Protein AF-A0A4U6DC43-F1 (afdb_monomer_lite)

Radius of gyration: 58.88 Å; chains: 1; bounding box: 100×77×138 Å

Structure (mmCIF, N/CA/C/O backbone):
data_AF-A0A4U6DC43-F1
#
_entry.id   AF-A0A4U6DC43-F1
#
loop_
_atom_site.group_PDB
_atom_site.id
_atom_site.type_symbol
_atom_site.label_atom_id
_atom_site.label_alt_id
_atom_site.label_comp_id
_atom_site.label_asym_id
_atom_site.label_entity_id
_atom_site.label_seq_id
_atom_site.pdbx_PDB_ins_code
_atom_site.Cartn_x
_atom_site.Cartn_y
_atom_site.Cartn_z
_atom_site.occupancy
_atom_site.B_iso_or_equiv
_atom_site.auth_seq_id
_atom_site.auth_comp_id
_atom_site.auth_asym_id
_atom_site.auth_atom_id
_atom_site.pdbx_PDB_model_num
ATOM 1 N N . MET A 1 1 ? -38.685 67.228 88.425 1.00 54.94 1 MET A N 1
ATOM 2 C CA . MET A 1 1 ? -37.616 66.818 89.361 1.00 54.94 1 MET A CA 1
ATOM 3 C C . MET A 1 1 ? -37.998 65.607 90.210 1.00 54.94 1 MET A C 1
ATOM 5 O O . MET A 1 1 ? -37.187 64.704 90.251 1.00 54.94 1 MET A O 1
ATOM 9 N N . LYS A 1 2 ? -39.231 65.485 90.737 1.00 54.53 2 LYS A N 1
ATOM 10 C CA . LYS A 1 2 ? -39.677 64.303 91.520 1.00 54.53 2 LYS A CA 1
ATOM 11 C C . LYS A 1 2 ? -39.409 62.920 90.892 1.00 54.53 2 LYS A C 1
ATOM 13 O O . LYS A 1 2 ? -39.041 61.990 91.586 1.00 54.53 2 LYS A O 1
ATOM 18 N N . LYS A 1 3 ? -39.533 62.798 89.566 1.00 56.53 3 LYS A N 1
ATOM 19 C CA . LYS A 1 3 ? -39.333 61.523 88.855 1.00 56.53 3 LYS A CA 1
ATOM 20 C C . LYS A 1 3 ? -37.868 61.058 88.792 1.00 56.53 3 LYS A C 1
ATOM 22 O O . LYS A 1 3 ? -37.626 59.888 88.543 1.00 56.53 3 LYS A O 1
ATOM 27 N N . ILE A 1 4 ? -36.901 61.966 88.957 1.00 64.12 4 ILE A N 1
ATOM 28 C CA . ILE A 1 4 ? -35.469 61.617 88.937 1.00 64.12 4 ILE A CA 1
ATOM 29 C C . ILE A 1 4 ? -35.024 61.156 90.330 1.00 64.12 4 ILE A C 1
ATOM 31 O O . ILE A 1 4 ? -34.259 60.206 90.419 1.00 64.12 4 ILE A O 1
ATOM 35 N N . GLU A 1 5 ? -35.552 61.759 91.399 1.00 62.81 5 GLU A N 1
ATOM 36 C CA . GLU A 1 5 ? -35.283 61.332 92.782 1.00 62.81 5 GLU A CA 1
ATOM 37 C C . GLU A 1 5 ? -35.823 59.925 93.064 1.00 62.81 5 GLU A C 1
ATOM 39 O O . GLU A 1 5 ? -35.070 59.091 93.550 1.00 62.81 5 GLU A O 1
ATOM 44 N N . GLU A 1 6 ? -37.052 59.602 92.641 1.00 64.12 6 GLU A N 1
ATOM 45 C CA . GLU A 1 6 ? -37.604 58.240 92.794 1.00 64.12 6 GLU A CA 1
ATOM 46 C C . GLU A 1 6 ? -36.791 57.176 92.038 1.00 64.12 6 GLU A C 1
ATOM 48 O O . GLU A 1 6 ? -36.661 56.040 92.491 1.00 64.12 6 GLU A O 1
ATOM 53 N N . GLN A 1 7 ? -36.227 57.525 90.875 1.00 64.50 7 GLN A N 1
ATOM 54 C CA . GLN A 1 7 ? -35.370 56.593 90.140 1.00 64.50 7 GLN A CA 1
ATOM 55 C C . GLN A 1 7 ? -33.980 56.456 90.758 1.00 64.50 7 GLN A C 1
ATOM 57 O O . GLN A 1 7 ? -33.388 55.384 90.658 1.00 64.50 7 GLN A O 1
ATOM 62 N N . LEU A 1 8 ? -33.468 57.502 91.406 1.00 72.31 8 LEU A N 1
ATOM 63 C CA . LEU A 1 8 ? -32.195 57.447 92.116 1.00 72.31 8 LEU A CA 1
ATOM 64 C C . LEU A 1 8 ? -32.315 56.610 93.399 1.00 72.31 8 LEU A C 1
ATOM 66 O O . LEU A 1 8 ? -31.468 55.755 93.644 1.00 72.31 8 LEU A O 1
ATOM 70 N N . GLU A 1 9 ? -33.411 56.773 94.141 1.00 70.81 9 GLU A N 1
ATOM 71 C CA . GLU A 1 9 ? -33.717 55.997 95.349 1.00 70.81 9 GLU A CA 1
ATOM 72 C C . GLU A 1 9 ? -33.919 54.506 95.023 1.00 70.81 9 GLU A C 1
ATOM 74 O O . GLU A 1 9 ? -33.349 53.633 95.679 1.00 70.81 9 GLU A O 1
ATOM 79 N N . GLY A 1 10 ? -34.608 54.198 93.916 1.00 70.50 10 GLY A N 1
ATOM 80 C CA . GLY A 1 10 ? -34.732 52.822 93.423 1.00 70.50 10 GLY A CA 1
ATOM 81 C C . GLY A 1 10 ? -33.399 52.193 92.993 1.00 70.50 10 GLY A C 1
ATOM 82 O O . GLY A 1 10 ? -33.200 50.988 93.158 1.00 70.50 10 GLY A O 1
ATOM 83 N N . ILE A 1 11 ? -32.456 52.984 92.468 1.00 72.38 11 ILE A N 1
ATOM 84 C CA . ILE A 1 11 ? -31.112 52.494 92.121 1.00 72.38 11 ILE A CA 1
ATOM 85 C C . ILE A 1 11 ? -30.286 52.230 93.386 1.00 72.38 11 ILE A C 1
ATOM 87 O O . ILE A 1 11 ? -29.614 51.200 93.448 1.00 72.38 11 ILE A O 1
ATOM 91 N N . GLU A 1 12 ? -30.352 53.096 94.398 1.00 73.69 12 GLU A N 1
ATOM 92 C CA . GLU A 1 12 ? -29.649 52.900 95.676 1.00 73.69 12 GLU A CA 1
ATOM 93 C C . GLU A 1 12 ? -30.145 51.665 96.438 1.00 73.69 12 GLU A C 1
ATOM 95 O O . GLU A 1 12 ? -29.338 50.916 97.005 1.00 73.69 12 GLU A O 1
ATOM 100 N N . GLU A 1 13 ? -31.449 51.388 96.398 1.00 76.81 13 GLU A N 1
ATOM 101 C CA . GLU A 1 13 ? -32.020 50.186 97.007 1.00 76.81 13 GLU A CA 1
ATOM 102 C C . GLU A 1 13 ? -31.513 48.912 96.311 1.00 76.81 13 GLU A C 1
ATOM 104 O O . GLU A 1 13 ? -31.053 47.971 96.968 1.00 76.81 13 GLU A O 1
ATOM 109 N N . ILE A 1 14 ? -31.495 48.896 94.973 1.00 72.38 14 ILE A N 1
ATOM 110 C CA . ILE A 1 14 ? -30.975 47.764 94.189 1.00 72.38 14 ILE A CA 1
ATOM 111 C C . ILE A 1 14 ? -29.480 47.551 94.455 1.00 72.38 14 ILE A C 1
ATOM 113 O O . ILE A 1 14 ? -29.040 46.408 94.619 1.00 72.38 14 ILE A O 1
ATOM 117 N N . LEU A 1 15 ? -28.697 48.629 94.539 1.00 74.94 15 LEU A N 1
ATOM 118 C CA . LEU A 1 15 ? -27.266 48.569 94.844 1.00 74.94 15 LEU A CA 1
ATOM 119 C C . LEU A 1 15 ? -27.016 48.002 96.244 1.00 74.94 15 LEU A C 1
ATOM 121 O O . LEU A 1 15 ? -26.158 47.135 96.415 1.00 74.94 15 LEU A O 1
ATOM 125 N N . SER A 1 16 ? -27.818 48.407 97.226 1.00 78.69 16 SER A N 1
ATOM 126 C CA . SER A 1 16 ? -27.736 47.904 98.601 1.00 78.69 16 SER A CA 1
ATOM 127 C C . SER A 1 16 ? -28.067 46.411 98.686 1.00 78.69 16 SER A C 1
ATOM 129 O O . SER A 1 16 ? -27.382 45.648 99.375 1.00 78.69 16 SER A O 1
ATOM 131 N N . VAL A 1 17 ? -29.077 45.955 97.938 1.00 77.25 17 VAL A N 1
ATOM 132 C CA . VAL A 1 17 ? -29.431 44.530 97.845 1.00 77.25 17 VAL A CA 1
ATOM 133 C C . VAL A 1 17 ? -28.323 43.729 97.162 1.00 77.25 17 VAL A C 1
ATOM 135 O O . VAL A 1 17 ? -28.000 42.628 97.616 1.00 77.25 17 VAL A O 1
ATOM 138 N N . LEU A 1 18 ? -27.718 44.271 96.104 1.00 72.06 18 LEU A N 1
ATOM 139 C CA . LEU A 1 18 ? -26.597 43.638 95.411 1.00 72.06 18 LEU A CA 1
ATOM 140 C C . LEU A 1 18 ? -25.393 43.475 96.334 1.00 72.06 18 LEU A C 1
ATOM 142 O O . LEU A 1 18 ? -24.914 42.354 96.458 1.00 72.06 18 LEU A O 1
ATOM 146 N N . ILE A 1 19 ? -24.985 44.532 97.044 1.00 78.38 19 ILE A N 1
ATOM 147 C CA . ILE A 1 19 ? -23.862 44.504 97.998 1.00 78.38 19 ILE A CA 1
ATOM 148 C C . ILE A 1 19 ? -24.103 43.466 99.101 1.00 78.38 19 ILE A C 1
ATOM 150 O O . ILE A 1 19 ? -23.211 42.691 99.453 1.00 78.38 19 ILE A O 1
ATOM 154 N N . LYS A 1 20 ? -25.331 43.394 99.626 1.00 79.56 20 LYS A N 1
ATOM 155 C CA . LYS A 1 20 ? -25.688 42.410 100.654 1.00 79.56 20 LYS A CA 1
ATOM 156 C C . LYS A 1 20 ? -25.611 40.975 100.126 1.00 79.56 20 LYS A C 1
ATOM 158 O O . LYS A 1 20 ? -25.171 40.080 100.846 1.00 79.56 20 LYS A O 1
ATOM 163 N N . LYS A 1 21 ? -26.019 40.745 98.874 1.00 72.75 21 LYS A N 1
ATOM 164 C CA . LYS A 1 21 ? -25.920 39.427 98.231 1.00 72.75 21 LYS A CA 1
ATOM 165 C C . LYS A 1 21 ? -24.478 39.047 97.909 1.00 72.75 21 LYS A C 1
ATOM 167 O O . LYS A 1 21 ? -24.122 37.897 98.142 1.00 72.75 21 LYS A O 1
ATOM 172 N N . THR A 1 22 ? -23.646 39.971 97.430 1.00 71.19 22 THR A N 1
ATOM 173 C CA . THR A 1 22 ? -22.222 39.687 97.191 1.00 71.19 22 THR A CA 1
ATOM 174 C C . THR A 1 22 ? -21.486 39.391 98.489 1.00 71.19 22 THR A C 1
ATOM 176 O O . THR A 1 22 ? -20.778 38.394 98.537 1.00 71.19 22 THR A O 1
ATOM 179 N N . SER A 1 23 ? -21.739 40.136 99.568 1.00 73.19 23 SER A N 1
ATOM 180 C CA . SER A 1 23 ? -21.150 39.838 100.884 1.00 73.19 23 SER A CA 1
ATOM 181 C C . SER A 1 23 ? -21.588 38.469 101.433 1.00 73.19 23 SER A C 1
ATOM 183 O O . SER A 1 23 ? -20.778 37.735 101.998 1.00 73.19 23 SER A O 1
ATOM 185 N N . ALA A 1 24 ? -22.845 38.066 101.212 1.00 74.56 24 ALA A N 1
ATOM 186 C CA . ALA A 1 24 ? -23.317 36.732 101.588 1.00 74.56 24 ALA A CA 1
ATOM 187 C C . ALA A 1 24 ? -22.638 35.612 100.778 1.00 74.56 24 ALA A C 1
ATOM 189 O O . ALA A 1 24 ? -22.326 34.558 101.329 1.00 74.56 24 ALA A O 1
ATOM 190 N N . ILE A 1 25 ? -22.392 35.839 99.484 1.00 67.94 25 ILE A N 1
ATOM 191 C CA . ILE A 1 25 ? -21.667 34.895 98.621 1.00 67.94 25 ILE A CA 1
ATOM 192 C C . ILE A 1 25 ? -20.198 34.804 99.047 1.00 67.94 25 ILE A C 1
ATOM 194 O O . ILE A 1 25 ? -19.658 33.705 99.142 1.00 67.94 25 ILE A O 1
ATOM 198 N N . GLU A 1 26 ? -19.572 35.929 99.379 1.00 68.44 26 GLU A N 1
ATOM 199 C CA . GLU A 1 26 ? -18.188 35.980 99.852 1.00 68.44 26 GLU A CA 1
ATOM 200 C C . GLU A 1 26 ? -18.020 35.231 101.185 1.00 68.44 26 GLU A C 1
ATOM 202 O O . GLU A 1 26 ? -17.105 34.421 101.327 1.00 68.44 26 GLU A O 1
ATOM 207 N N . GLY A 1 27 ? -18.982 35.360 102.108 1.00 70.94 27 GLY A N 1
ATOM 208 C CA . GLY A 1 27 ? -19.018 34.571 103.344 1.00 70.94 27 GLY A CA 1
ATOM 209 C C . GLY A 1 27 ? -19.194 33.060 103.127 1.00 70.94 27 GLY A C 1
ATOM 210 O O . GLY A 1 27 ? -18.662 32.263 103.900 1.00 70.94 27 GLY A O 1
ATOM 211 N N . LEU A 1 28 ? -19.900 32.635 102.071 1.00 66.75 28 LEU A N 1
ATOM 212 C CA . LEU A 1 28 ? -20.018 31.214 101.710 1.00 66.75 28 LEU A CA 1
ATOM 213 C C . LEU A 1 28 ? -18.719 30.663 101.112 1.00 66.75 28 LEU A C 1
ATOM 215 O O . LEU A 1 28 ? -18.336 29.538 101.431 1.00 66.75 28 LEU A O 1
ATOM 219 N N . ILE A 1 29 ? -18.023 31.456 100.297 1.00 63.22 29 ILE A N 1
ATOM 220 C CA . ILE A 1 29 ? -16.729 31.079 99.713 1.00 63.22 29 ILE A CA 1
ATOM 221 C C . ILE A 1 29 ? -15.668 30.966 100.816 1.00 63.22 29 ILE A C 1
ATOM 223 O O . ILE A 1 29 ? -14.951 29.972 100.882 1.00 63.22 29 ILE A O 1
ATOM 227 N N . GLN A 1 30 ? -15.639 31.909 101.759 1.00 65.44 30 GLN A N 1
ATOM 228 C CA . GLN A 1 30 ? -14.696 31.880 102.880 1.00 65.44 30 GLN A CA 1
ATOM 229 C C . GLN A 1 30 ? -14.950 30.702 103.841 1.00 65.44 30 GLN A C 1
ATOM 231 O O . GLN A 1 30 ? -14.017 30.161 104.431 1.00 65.44 30 GLN A O 1
ATOM 236 N N . ARG A 1 31 ? -16.208 30.251 103.954 1.00 59.97 31 ARG A N 1
ATOM 237 C CA . ARG A 1 31 ? -16.588 29.040 104.700 1.00 59.97 31 ARG A CA 1
ATOM 238 C C . ARG A 1 31 ? -16.206 27.746 103.970 1.00 59.97 31 ARG A C 1
ATOM 240 O O . ARG A 1 31 ? -15.963 26.742 104.633 1.00 59.97 31 ARG A O 1
ATOM 247 N N . SER A 1 32 ? -16.137 27.772 102.638 1.00 55.47 32 SER A N 1
ATOM 248 C CA . SER A 1 32 ? -15.668 26.651 101.812 1.00 55.47 32 SER A CA 1
ATOM 249 C C . SER A 1 32 ? -14.160 26.421 101.947 1.00 55.47 32 SER A C 1
ATOM 251 O O . SER A 1 32 ? -13.730 25.274 101.946 1.00 55.47 32 SER A O 1
ATOM 253 N N . ASP A 1 33 ? -13.367 27.484 102.105 1.00 54.47 33 ASP A N 1
ATOM 254 C CA . ASP A 1 33 ? -11.899 27.402 102.226 1.00 54.47 33 ASP A CA 1
ATOM 255 C C . ASP A 1 33 ? -11.415 26.920 103.612 1.00 54.47 33 ASP A C 1
ATOM 257 O O . ASP A 1 33 ? -10.257 26.546 103.781 1.00 54.47 33 ASP A O 1
ATOM 261 N N . GLN A 1 34 ? -12.298 26.900 104.620 1.00 54.81 34 GLN A N 1
ATOM 262 C CA . GLN A 1 34 ? -11.997 26.427 105.982 1.00 54.81 34 GLN A CA 1
ATOM 263 C C . GLN A 1 34 ? -12.458 24.987 106.269 1.00 54.81 34 GLN A C 1
ATOM 265 O O . GLN A 1 34 ? -12.331 24.520 107.403 1.00 54.81 34 GLN A O 1
ATOM 270 N N . MET A 1 35 ? -12.997 24.266 105.281 1.00 47.53 35 MET A N 1
ATOM 271 C CA . MET A 1 35 ? -13.470 22.896 105.478 1.00 47.53 35 MET A CA 1
ATOM 272 C C . MET A 1 35 ? -12.326 21.895 105.206 1.00 47.53 35 MET A C 1
ATOM 274 O O . MET A 1 35 ? -11.797 21.871 104.097 1.00 47.53 35 MET A O 1
ATOM 278 N N . PRO A 1 36 ? -11.897 21.084 106.193 1.00 50.22 36 PRO A N 1
ATOM 279 C CA . PRO A 1 36 ? -10.743 20.205 106.034 1.00 50.22 36 PRO A CA 1
ATOM 280 C C . PRO A 1 36 ? -11.011 19.066 105.036 1.00 50.22 36 PRO A C 1
ATOM 282 O O . PRO A 1 36 ? -12.097 18.480 104.986 1.00 50.22 36 PRO A O 1
ATOM 285 N N . ASP A 1 37 ? -9.958 18.729 104.289 1.00 55.44 37 ASP A N 1
ATOM 286 C CA . ASP A 1 37 ? -9.856 17.754 103.187 1.00 55.44 37 ASP A CA 1
ATOM 287 C C . ASP A 1 37 ? -10.225 16.295 103.562 1.00 55.44 37 ASP A C 1
ATOM 289 O O . ASP A 1 37 ? -10.215 15.384 102.736 1.00 55.44 37 ASP A O 1
ATOM 293 N N . THR A 1 38 ? -10.597 16.044 104.820 1.00 51.19 38 THR A N 1
ATOM 294 C CA . THR A 1 38 ? -11.096 14.748 105.303 1.00 51.19 38 THR A CA 1
ATOM 295 C C . THR A 1 38 ? -12.499 14.425 104.787 1.00 51.19 38 THR A C 1
ATOM 297 O O . THR A 1 38 ? -12.814 13.259 104.569 1.00 51.19 38 THR A O 1
ATOM 300 N N . THR A 1 39 ? -13.321 15.439 104.496 1.00 54.50 39 THR A N 1
ATOM 301 C CA . THR A 1 39 ? -14.699 15.233 104.006 1.00 54.50 39 THR A CA 1
ATOM 302 C C . THR A 1 39 ? -14.734 14.684 102.572 1.00 54.50 39 THR A C 1
ATOM 304 O O . THR A 1 39 ? -15.640 13.935 102.213 1.00 54.50 39 THR A O 1
ATOM 307 N N . ASN A 1 40 ? -13.723 15.002 101.755 1.00 55.31 40 ASN A N 1
ATOM 308 C CA . ASN A 1 40 ? -13.655 14.572 100.357 1.00 55.31 40 ASN A CA 1
ATOM 309 C C . ASN A 1 40 ? -13.351 13.077 100.225 1.00 55.31 40 ASN A C 1
ATOM 311 O O . ASN A 1 40 ? -13.965 12.398 99.406 1.00 55.31 40 ASN A O 1
ATOM 315 N N . ASN A 1 41 ? -12.443 12.538 101.042 1.00 55.19 41 ASN A N 1
ATOM 316 C CA . ASN A 1 41 ? -12.116 11.110 101.003 1.00 55.19 41 ASN A CA 1
ATOM 317 C C . ASN A 1 41 ? -13.244 10.235 101.562 1.00 55.19 41 ASN A C 1
ATOM 319 O O . ASN A 1 41 ? -13.496 9.155 101.018 1.00 55.19 41 ASN A O 1
ATOM 323 N N . ASP A 1 42 ? -13.964 10.718 102.574 1.00 57.81 42 ASP A N 1
ATOM 324 C CA . ASP A 1 42 ? -15.139 10.031 103.113 1.00 57.81 42 ASP A CA 1
ATOM 325 C C . ASP A 1 42 ? -16.312 10.076 102.119 1.00 57.81 42 ASP A C 1
ATOM 327 O O . ASP A 1 42 ? -16.924 9.045 101.845 1.00 57.81 42 ASP A O 1
ATOM 331 N N . MET A 1 43 ? -16.543 11.205 101.436 1.00 56.19 43 MET A N 1
ATOM 332 C CA . MET A 1 43 ? -17.507 11.263 100.327 1.00 56.19 43 MET A CA 1
ATOM 333 C C . MET A 1 43 ? -17.095 10.393 99.137 1.00 56.19 43 MET A C 1
ATOM 335 O O . MET A 1 43 ? -17.948 9.745 98.540 1.00 56.19 43 MET A O 1
ATOM 339 N N . ILE A 1 44 ? -15.813 10.333 98.768 1.00 58.41 44 ILE A N 1
ATOM 340 C CA . ILE A 1 44 ? -15.350 9.488 97.655 1.00 58.41 44 ILE A CA 1
ATOM 341 C C . ILE A 1 44 ? -15.492 8.005 98.005 1.00 58.41 44 ILE A C 1
ATOM 343 O O . ILE A 1 44 ? -15.890 7.211 97.149 1.00 58.41 44 ILE A O 1
ATOM 347 N N . THR A 1 45 ? -15.211 7.609 99.247 1.00 62.19 45 THR A N 1
ATOM 348 C CA . THR A 1 45 ? -15.421 6.226 99.697 1.00 62.19 45 THR A CA 1
ATOM 349 C C . THR A 1 45 ? -16.906 5.884 99.817 1.00 62.19 45 THR A C 1
ATOM 351 O O . THR A 1 45 ? -17.302 4.789 99.407 1.00 62.19 45 THR A O 1
ATOM 354 N N . GLU A 1 46 ? -17.752 6.824 100.234 1.00 62.03 46 GLU A N 1
ATOM 355 C CA . GLU A 1 46 ? -19.208 6.667 100.264 1.00 62.03 46 GLU A CA 1
ATOM 356 C C . GLU A 1 46 ? -19.817 6.598 98.852 1.00 62.03 46 GLU A C 1
ATOM 358 O O . GLU A 1 46 ? -20.588 5.679 98.566 1.00 62.03 46 GLU A O 1
ATOM 363 N N . ILE A 1 47 ? -19.401 7.466 97.924 1.00 62.44 47 ILE A N 1
ATOM 364 C CA . ILE A 1 47 ? -19.781 7.427 96.501 1.00 62.44 47 ILE A CA 1
ATOM 365 C C . ILE A 1 47 ? -19.331 6.110 95.875 1.00 62.44 47 ILE A C 1
ATOM 367 O O . ILE A 1 47 ? -20.115 5.460 95.189 1.00 62.44 47 ILE A O 1
ATOM 371 N N . LYS A 1 48 ? -18.103 5.654 96.145 1.00 61.97 48 LYS A N 1
ATOM 372 C CA . LYS A 1 48 ? -17.609 4.359 95.660 1.00 61.97 48 LYS A CA 1
ATOM 373 C C . LYS A 1 48 ? -18.453 3.206 96.205 1.00 61.97 48 LYS A C 1
ATOM 375 O O . LYS A 1 48 ? -18.777 2.288 95.453 1.00 61.97 48 LYS A O 1
ATOM 380 N N . SER A 1 49 ? -18.870 3.274 97.471 1.00 63.97 49 SER A N 1
ATOM 381 C CA . SER A 1 49 ? -19.759 2.283 98.086 1.00 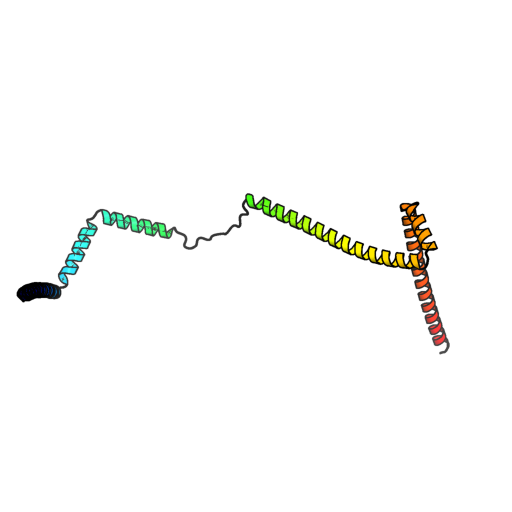63.97 49 SER A CA 1
ATOM 382 C C . SER A 1 49 ? -21.176 2.303 97.494 1.00 63.97 49 SER A C 1
ATOM 384 O O . SER A 1 49 ? -21.770 1.242 97.304 1.00 63.97 49 SER A O 1
ATOM 386 N N . HIS A 1 50 ? -21.702 3.478 97.130 1.00 60.38 50 HIS A N 1
ATOM 387 C CA . HIS A 1 50 ? -22.999 3.618 96.468 1.00 60.38 50 HIS A CA 1
ATOM 388 C C . HIS A 1 50 ? -22.950 3.172 95.002 1.00 60.38 50 HIS A C 1
ATOM 390 O O . HIS A 1 50 ? -23.847 2.458 94.563 1.00 60.38 50 HIS A O 1
ATOM 396 N N . VAL A 1 51 ? -21.874 3.479 94.273 1.00 57.81 51 VAL A N 1
ATOM 397 C CA . VAL A 1 51 ? -21.639 3.016 92.894 1.00 57.81 51 VAL A CA 1
ATOM 398 C C . VAL A 1 51 ? -21.477 1.495 92.834 1.00 57.81 51 VAL A C 1
ATOM 400 O O . VAL A 1 51 ? -22.034 0.868 91.940 1.00 57.81 51 VAL A O 1
ATOM 403 N N . LEU A 1 52 ? -20.806 0.873 93.808 1.00 57.91 52 LEU A N 1
ATOM 404 C CA . LEU A 1 52 ? -20.697 -0.592 93.909 1.00 57.91 52 LEU A CA 1
ATOM 405 C C . LEU A 1 52 ? -22.022 -1.286 94.278 1.00 57.91 52 LEU A C 1
ATOM 407 O O . LEU A 1 52 ? -22.199 -2.460 93.961 1.00 57.91 52 LEU A O 1
ATOM 411 N N . LYS A 1 53 ? -22.958 -0.578 94.925 1.00 59.66 53 LYS A N 1
ATOM 412 C CA . LYS A 1 53 ? -24.307 -1.078 95.257 1.00 59.66 53 LYS A CA 1
ATOM 413 C C . LYS A 1 53 ? -25.324 -0.895 94.126 1.00 59.66 53 LYS A C 1
ATOM 415 O O . LYS A 1 53 ? -26.406 -1.475 94.192 1.00 59.66 53 LYS A O 1
ATOM 420 N N . LEU A 1 54 ? -25.002 -0.120 93.090 1.00 57.12 54 LEU A N 1
ATOM 421 C CA . LEU A 1 54 ? -25.847 0.020 91.908 1.00 57.12 54 LEU A CA 1
ATOM 422 C C . LEU A 1 54 ? -25.693 -1.233 91.021 1.00 57.12 54 LEU A C 1
ATOM 424 O O . LEU A 1 54 ? -24.597 -1.483 90.513 1.00 57.12 54 LEU A O 1
ATOM 428 N N . PRO A 1 55 ? -26.767 -2.006 90.756 1.00 58.56 55 PRO A N 1
ATOM 429 C CA . PRO A 1 55 ? -26.700 -3.198 89.898 1.00 58.56 55 PRO A CA 1
ATOM 430 C C . PRO A 1 55 ? -26.200 -2.876 88.478 1.00 58.56 55 PRO A C 1
ATOM 432 O O . PRO A 1 55 ? -25.665 -3.738 87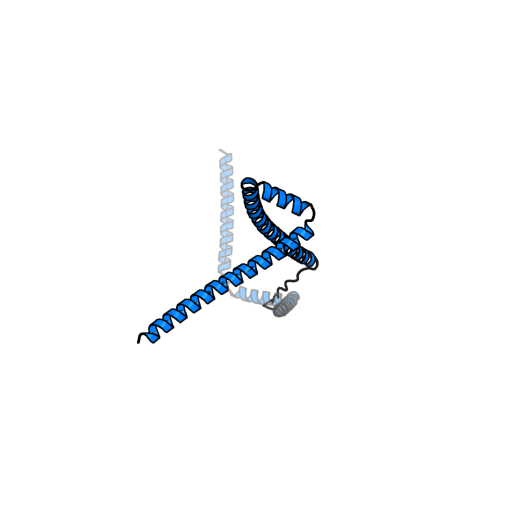.784 1.00 58.56 55 PRO A O 1
ATOM 435 N N . THR A 1 56 ? -26.297 -1.609 88.071 1.00 56.41 56 THR A N 1
ATOM 436 C CA . THR A 1 56 ? -25.824 -1.057 86.800 1.00 56.41 56 THR A CA 1
ATOM 437 C C . THR A 1 56 ? -24.296 -1.000 86.676 1.00 56.41 56 THR A C 1
ATOM 439 O O . THR A 1 56 ? -23.787 -1.063 85.561 1.00 56.41 56 THR A O 1
ATOM 442 N N . ALA A 1 57 ? -23.537 -0.916 87.777 1.00 59.47 57 ALA A N 1
ATOM 443 C CA . ALA A 1 57 ? -22.074 -0.799 87.725 1.00 59.47 57 ALA A CA 1
ATOM 444 C C . ALA A 1 57 ? -21.395 -2.108 87.290 1.00 59.47 57 ALA A C 1
ATOM 446 O O . ALA A 1 57 ? -20.483 -2.093 86.464 1.00 59.47 57 ALA A O 1
ATOM 447 N N . ASN A 1 58 ? -21.896 -3.249 87.769 1.00 62.12 58 ASN A N 1
ATOM 448 C CA . ASN A 1 58 ? -21.421 -4.567 87.338 1.00 62.12 58 ASN A CA 1
ATOM 449 C C . ASN A 1 58 ? -21.800 -4.856 85.880 1.00 62.12 58 ASN A C 1
ATOM 451 O O . ASN A 1 58 ? -21.017 -5.452 85.143 1.00 62.12 58 ASN A O 1
ATOM 455 N N . VAL A 1 59 ? -22.970 -4.377 85.440 1.00 64.50 59 VAL A N 1
ATOM 456 C CA . VAL A 1 59 ? -23.393 -4.456 84.035 1.00 64.50 59 VAL A CA 1
ATOM 457 C C . VAL A 1 59 ? -22.494 -3.586 83.157 1.00 64.50 59 VAL A C 1
ATOM 459 O O . VAL A 1 59 ? -22.006 -4.064 82.139 1.00 64.50 59 VAL A O 1
ATOM 462 N N . LEU A 1 60 ? -22.189 -2.354 83.570 1.00 63.50 60 LEU A N 1
ATOM 463 C CA . LEU A 1 60 ? -21.281 -1.462 82.844 1.00 63.50 60 LEU A CA 1
ATOM 464 C C . LEU A 1 60 ? -19.867 -2.041 82.735 1.00 63.50 60 LEU A C 1
ATOM 466 O O . LEU A 1 60 ? -19.304 -2.059 81.642 1.00 63.50 60 LEU A O 1
ATOM 470 N N . LEU A 1 61 ? -19.318 -2.594 83.818 1.00 68.31 61 LEU A N 1
ATOM 471 C CA . LEU A 1 61 ? -18.025 -3.287 83.791 1.00 68.31 61 LEU A CA 1
ATOM 472 C C . LEU A 1 61 ? -18.049 -4.519 82.875 1.00 68.31 61 LEU A C 1
ATOM 474 O O . LEU A 1 61 ? -17.108 -4.735 82.110 1.00 68.31 61 LEU A O 1
ATOM 478 N N . GLY A 1 62 ? -19.143 -5.286 82.883 1.00 70.06 62 GLY A N 1
ATOM 479 C CA . GLY A 1 62 ? -19.370 -6.392 81.951 1.00 70.06 62 GLY A CA 1
ATOM 480 C C . GLY A 1 62 ? -19.426 -5.937 80.489 1.00 70.06 62 GLY A C 1
ATOM 481 O O . GLY A 1 62 ? -18.806 -6.546 79.621 1.00 70.06 62 GLY A O 1
ATOM 482 N N . THR A 1 63 ? -20.102 -4.822 80.202 1.00 69.56 63 THR A N 1
ATOM 483 C CA . THR A 1 63 ? -20.152 -4.261 78.842 1.00 69.56 63 THR A CA 1
ATOM 484 C C . THR A 1 63 ? -18.809 -3.698 78.397 1.00 69.56 63 THR A C 1
ATOM 486 O O . THR A 1 63 ? -18.407 -3.940 77.265 1.00 69.56 63 THR A O 1
ATOM 489 N N . LEU A 1 64 ? -18.067 -3.018 79.275 1.00 70.81 64 LEU A N 1
ATOM 490 C CA . LEU A 1 64 ? -16.743 -2.480 78.962 1.00 70.81 64 LEU A CA 1
ATOM 491 C C . LEU A 1 64 ? -15.738 -3.595 78.685 1.00 70.81 64 LEU A C 1
ATOM 493 O O . LEU A 1 64 ? -14.985 -3.513 77.719 1.00 70.81 64 LEU A O 1
ATOM 497 N N . THR A 1 65 ? -15.766 -4.666 79.475 1.00 72.69 65 THR A N 1
ATOM 498 C CA . THR A 1 65 ? -14.914 -5.841 79.247 1.00 72.69 65 THR A CA 1
ATOM 499 C C . THR A 1 65 ? -15.310 -6.599 77.980 1.00 72.69 65 THR A C 1
ATOM 501 O O . THR A 1 65 ? -14.430 -7.014 77.225 1.00 72.69 65 THR A O 1
ATOM 504 N N . ALA A 1 66 ? -16.606 -6.716 77.676 1.00 71.19 66 ALA A N 1
ATOM 505 C CA . ALA A 1 66 ? -17.082 -7.294 76.418 1.00 71.19 66 ALA A CA 1
ATOM 506 C C . ALA A 1 66 ? -16.673 -6.449 75.198 1.00 71.19 66 ALA A C 1
ATOM 508 O O . ALA A 1 66 ? -16.204 -6.993 74.200 1.00 71.19 66 ALA A O 1
ATOM 509 N N . ILE A 1 67 ? -16.782 -5.122 75.288 1.00 72.44 67 ILE A N 1
ATOM 510 C CA . ILE A 1 67 ? -16.358 -4.188 74.238 1.00 72.44 67 ILE A CA 1
ATOM 511 C C . ILE A 1 67 ? -14.841 -4.253 74.051 1.00 72.44 67 ILE A C 1
ATOM 513 O O . ILE A 1 67 ? -14.376 -4.395 72.925 1.00 72.44 67 ILE A O 1
ATOM 517 N N . GLN A 1 68 ? -14.059 -4.230 75.132 1.00 73.81 68 GLN A N 1
ATOM 518 C CA . GLN A 1 68 ? -12.601 -4.343 75.069 1.00 73.81 68 GLN A CA 1
ATOM 519 C C . GLN A 1 68 ? -12.166 -5.669 74.435 1.00 73.81 68 GLN A C 1
ATOM 521 O O . GLN A 1 68 ? -11.259 -5.687 73.604 1.00 73.81 68 GLN A O 1
ATOM 526 N N . LYS A 1 69 ? -12.847 -6.770 74.772 1.00 73.94 69 LYS A N 1
ATOM 527 C CA . LYS A 1 69 ? -12.618 -8.081 74.160 1.00 73.94 69 LYS A CA 1
ATOM 528 C C . LYS A 1 69 ? -12.966 -8.074 72.668 1.00 73.94 69 LYS A C 1
ATOM 530 O O . LYS A 1 69 ? -12.194 -8.591 71.873 1.00 73.94 69 LYS A O 1
ATOM 535 N N . ASN A 1 70 ? -14.068 -7.439 72.274 1.00 68.44 70 ASN A N 1
ATOM 536 C CA . ASN A 1 70 ? -14.484 -7.341 70.871 1.00 68.44 70 ASN A CA 1
ATOM 537 C C . ASN A 1 70 ? -13.562 -6.445 70.034 1.00 68.44 70 ASN A C 1
ATOM 539 O O . ASN A 1 70 ? -13.306 -6.754 68.875 1.00 68.44 70 ASN A O 1
ATOM 543 N N . ILE A 1 71 ? -12.999 -5.387 70.622 1.00 67.06 71 ILE A N 1
ATOM 544 C CA . ILE A 1 71 ? -12.018 -4.517 69.958 1.00 67.06 71 ILE A CA 1
ATOM 545 C C . ILE A 1 71 ? -10.707 -5.268 69.684 1.00 67.06 71 ILE A C 1
ATOM 547 O O . ILE A 1 71 ? -10.070 -5.018 68.666 1.00 67.06 71 ILE A O 1
ATOM 551 N N . GLN A 1 72 ? -10.320 -6.233 70.527 1.00 65.12 72 GLN A N 1
ATOM 552 C CA . GLN A 1 72 ? -9.141 -7.077 70.275 1.00 65.12 72 GLN A CA 1
ATOM 553 C C . GLN A 1 72 ? -9.311 -8.031 69.083 1.00 65.12 72 GLN A C 1
ATOM 555 O O . GLN A 1 72 ? -8.311 -8.470 68.519 1.00 65.12 72 GLN A O 1
ATOM 560 N N . PHE A 1 73 ? -10.550 -8.333 68.680 1.00 65.25 73 PHE A N 1
ATOM 561 C CA . PHE A 1 73 ? -10.839 -9.128 67.483 1.00 65.25 73 PHE A CA 1
ATOM 562 C C . PHE A 1 73 ? -10.914 -8.292 66.201 1.00 65.25 73 PHE A C 1
ATOM 564 O O . PHE A 1 73 ? -11.028 -8.867 65.120 1.00 65.25 73 PHE A O 1
ATOM 571 N N . ILE A 1 74 ? -10.837 -6.960 66.292 1.00 63.31 74 ILE A N 1
ATOM 572 C CA . ILE A 1 74 ? -10.764 -6.098 65.112 1.00 63.31 74 ILE A CA 1
ATOM 573 C C . ILE A 1 74 ? -9.311 -6.133 64.616 1.00 63.31 74 ILE A C 1
ATOM 575 O O . ILE A 1 74 ? -8.415 -5.651 65.318 1.00 63.31 74 ILE A O 1
ATOM 579 N N . PRO A 1 75 ? -9.035 -6.716 63.437 1.00 64.69 75 PRO A N 1
ATOM 580 C CA . PRO A 1 75 ? -7.679 -6.760 62.912 1.00 64.69 75 PRO A CA 1
ATOM 581 C C . PRO A 1 75 ? -7.173 -5.328 62.689 1.00 64.69 75 PRO A C 1
ATOM 583 O O . PRO A 1 75 ? -7.827 -4.530 62.022 1.00 64.69 75 PRO A O 1
ATOM 586 N N . LYS A 1 76 ? -5.996 -5.004 63.249 1.00 64.06 76 LYS A N 1
ATOM 587 C CA . LYS A 1 76 ? -5.355 -3.676 63.136 1.00 64.06 76 LYS A CA 1
ATOM 588 C C . LYS A 1 76 ? -5.051 -3.260 61.696 1.00 64.06 76 LYS A C 1
ATOM 590 O O . LYS A 1 76 ? -4.886 -2.076 61.431 1.00 64.06 76 LYS A O 1
ATOM 595 N N . GLU A 1 77 ? -4.993 -4.222 60.783 1.00 60.91 77 GLU A N 1
ATOM 596 C CA . GLU A 1 77 ? -4.776 -3.992 59.364 1.00 60.91 77 GLU A CA 1
ATOM 597 C C . GLU A 1 77 ? -5.805 -4.792 58.569 1.00 60.91 77 GLU A C 1
ATOM 599 O O . GLU A 1 77 ? -5.733 -6.017 58.452 1.00 60.91 77 GLU A O 1
ATOM 604 N N . THR A 1 78 ? -6.786 -4.096 57.999 1.00 56.53 78 THR A N 1
ATOM 605 C CA . THR A 1 78 ? -7.576 -4.648 56.903 1.00 56.53 78 THR A CA 1
ATOM 606 C C . THR A 1 78 ? -6.672 -4.683 55.681 1.00 56.53 78 THR A C 1
ATOM 608 O O . THR A 1 78 ? -6.455 -3.659 55.031 1.00 56.53 78 THR A O 1
ATOM 611 N N . LYS A 1 79 ? -6.111 -5.852 55.373 1.00 54.12 79 LYS A N 1
ATOM 612 C CA . LYS A 1 79 ? -5.418 -6.082 54.107 1.00 54.12 79 LYS A CA 1
ATOM 613 C C . LYS A 1 79 ? -6.475 -6.067 53.000 1.00 54.12 79 LYS A C 1
ATOM 615 O O . LYS A 1 79 ? -7.054 -7.094 52.664 1.00 54.12 79 LYS A O 1
ATOM 620 N N . VAL A 1 80 ? -6.810 -4.875 52.510 1.00 63.47 80 VAL A N 1
ATOM 621 C CA . VAL A 1 80 ? -7.736 -4.712 51.389 1.00 63.47 80 VAL A CA 1
ATOM 622 C C . VAL A 1 80 ? -6.977 -5.110 50.129 1.00 63.47 80 VAL A C 1
ATOM 624 O O . VAL A 1 80 ? -6.265 -4.307 49.529 1.00 63.47 80 VAL A O 1
ATOM 627 N N . GLU A 1 81 ? -7.086 -6.381 49.749 1.00 61.81 81 GLU A N 1
ATOM 628 C CA . GLU A 1 81 ? -6.753 -6.805 48.393 1.00 61.81 81 GLU A CA 1
ATOM 629 C C . GLU A 1 81 ? -7.766 -6.161 47.442 1.00 61.81 81 GLU A C 1
ATOM 631 O O . GLU A 1 81 ? -8.916 -6.585 47.327 1.00 61.81 81 GLU A O 1
ATOM 636 N N . ASN A 1 82 ? -7.344 -5.084 46.779 1.00 60.69 82 ASN A N 1
ATOM 637 C CA . ASN A 1 82 ? -8.103 -4.473 45.697 1.00 60.69 82 ASN A CA 1
ATOM 638 C C . ASN A 1 82 ? -8.080 -5.415 44.491 1.00 60.69 82 ASN A C 1
ATOM 640 O O . ASN A 1 82 ? -7.209 -5.327 43.627 1.00 60.69 82 ASN A O 1
ATOM 644 N N . PHE A 1 83 ? -9.038 -6.331 44.416 1.00 57.28 83 PHE A N 1
ATOM 645 C CA . PHE A 1 83 ? -9.261 -7.076 43.190 1.00 57.28 83 PHE A CA 1
ATOM 646 C C . PHE A 1 83 ? -10.015 -6.190 42.196 1.00 57.28 83 PHE A C 1
ATOM 648 O O . PHE A 1 83 ? -11.207 -5.923 42.369 1.00 57.28 83 PHE A O 1
ATOM 655 N N . HIS A 1 84 ? -9.335 -5.762 41.130 1.00 64.56 84 HIS A N 1
ATOM 656 C CA . HIS A 1 84 ? -9.962 -5.093 39.992 1.00 64.56 84 HIS A CA 1
ATOM 657 C C . HIS A 1 84 ? -10.867 -6.076 39.238 1.00 64.56 84 HIS A C 1
ATOM 659 O O . HIS A 1 84 ? -10.472 -6.712 38.262 1.00 64.56 84 HIS A O 1
ATOM 665 N N . HIS A 1 85 ? -12.099 -6.220 39.712 1.00 61.28 85 HIS A N 1
ATOM 666 C CA . HIS A 1 85 ? -13.126 -6.964 39.007 1.00 61.28 85 HIS A CA 1
ATOM 667 C C . HIS A 1 85 ? -13.698 -6.065 37.914 1.00 61.28 85 HIS A C 1
ATOM 669 O O . HIS A 1 85 ? -14.379 -5.079 38.190 1.00 61.28 85 HIS A O 1
ATOM 675 N N . PHE A 1 86 ? -13.425 -6.414 36.658 1.00 59.56 86 PHE A N 1
ATOM 676 C CA . PHE A 1 86 ? -14.171 -5.864 35.533 1.00 59.56 86 PHE A CA 1
ATOM 677 C C . PHE A 1 86 ? -15.594 -6.421 35.584 1.00 59.56 86 PHE A C 1
ATOM 679 O O . PHE A 1 86 ? -15.832 -7.592 35.270 1.00 59.56 86 PHE A O 1
ATOM 686 N N . ASP A 1 87 ? -16.527 -5.577 36.024 1.00 61.38 87 ASP A N 1
ATOM 687 C CA . ASP A 1 87 ? -17.950 -5.890 36.121 1.00 61.38 87 ASP A CA 1
ATOM 688 C C . ASP A 1 87 ? -18.469 -6.424 34.771 1.00 61.38 87 ASP A C 1
ATOM 690 O O . ASP A 1 87 ? -18.032 -5.972 33.707 1.00 61.38 87 ASP A O 1
ATOM 694 N N . LEU A 1 88 ? -19.391 -7.389 34.775 1.00 60.94 88 LEU A N 1
ATOM 695 C CA . LEU A 1 88 ? -19.905 -8.030 33.554 1.00 60.94 88 LEU A CA 1
ATOM 696 C C . LEU A 1 88 ? -20.474 -7.010 32.552 1.00 60.94 88 LEU A C 1
ATOM 698 O O . LEU A 1 88 ? -20.371 -7.225 31.345 1.00 60.94 88 LEU A O 1
ATOM 702 N N . LYS A 1 89 ? -20.980 -5.866 33.037 1.00 67.88 89 LYS A N 1
ATOM 703 C CA . LYS A 1 89 ? -21.409 -4.728 32.204 1.00 67.88 89 LYS A CA 1
ATOM 704 C C . LYS A 1 89 ? -20.264 -4.026 31.458 1.00 67.88 89 LYS A C 1
ATOM 706 O O . LYS A 1 89 ? -20.482 -3.512 30.367 1.00 67.88 89 LYS A O 1
ATOM 711 N N . SER A 1 90 ? -19.047 -4.022 32.002 1.00 72.00 90 SER A N 1
ATOM 712 C CA . SER A 1 90 ? -17.865 -3.386 31.393 1.00 72.00 90 SER A CA 1
ATOM 713 C C . SER A 1 90 ? -17.164 -4.258 30.344 1.00 72.00 90 SER A C 1
ATOM 715 O O . SER A 1 90 ? -16.486 -3.735 29.460 1.00 72.00 90 SER A O 1
ATOM 717 N N . LYS A 1 91 ? -17.374 -5.581 30.371 1.00 75.69 91 LYS A N 1
ATOM 718 C CA . LYS A 1 91 ? -16.775 -6.519 29.404 1.00 75.69 91 LYS A CA 1
ATOM 719 C C . LYS A 1 91 ? -17.184 -6.212 27.962 1.00 75.69 91 LYS A C 1
ATOM 721 O O . LYS A 1 91 ? -16.340 -6.238 27.072 1.00 75.69 91 LYS A O 1
ATOM 726 N N . GLY A 1 92 ? -18.452 -5.853 27.739 1.00 84.00 92 GLY A N 1
ATOM 727 C CA . GLY A 1 92 ? -18.943 -5.460 26.414 1.00 84.00 92 GLY A CA 1
ATOM 728 C C . GLY A 1 92 ? -18.283 -4.184 25.883 1.00 84.00 92 GLY A C 1
ATOM 729 O O . GLY A 1 92 ? -17.961 -4.113 24.702 1.00 84.00 92 GLY A O 1
ATOM 730 N N . PHE A 1 93 ? -18.013 -3.216 26.765 1.00 86.62 93 PHE A N 1
ATOM 731 C CA . PHE A 1 93 ? -17.332 -1.968 26.414 1.00 86.62 93 PHE A CA 1
ATOM 732 C C . PHE A 1 93 ? -15.858 -2.188 26.048 1.00 86.62 93 PHE A C 1
ATOM 734 O O . PHE A 1 93 ? -15.349 -1.585 25.110 1.00 86.62 93 PHE A O 1
ATOM 741 N N . ILE A 1 94 ? -15.166 -3.089 26.749 1.00 86.75 94 ILE A N 1
ATOM 742 C CA . ILE A 1 94 ? -13.770 -3.427 26.430 1.00 86.75 94 ILE A CA 1
ATOM 743 C C . ILE A 1 94 ? -13.691 -4.155 25.084 1.00 86.75 94 ILE A C 1
ATOM 745 O O . ILE A 1 94 ? -12.830 -3.843 24.264 1.00 86.75 94 ILE A O 1
ATOM 749 N N . ILE A 1 95 ? -14.611 -5.091 24.830 1.00 88.69 95 ILE A N 1
ATOM 750 C CA . ILE A 1 95 ? -14.682 -5.807 23.550 1.00 88.69 95 ILE A CA 1
ATOM 751 C C . ILE A 1 95 ? -15.001 -4.834 22.410 1.00 88.69 95 ILE A C 1
ATOM 753 O O . ILE A 1 95 ? -14.344 -4.882 21.372 1.00 88.69 95 ILE A O 1
ATOM 757 N N . SER A 1 96 ? -15.960 -3.921 22.594 1.00 91.69 96 SER A N 1
ATOM 758 C CA . SER A 1 96 ? -16.288 -2.931 21.566 1.00 91.69 96 SER A CA 1
ATOM 759 C C . SER A 1 96 ? -15.129 -1.970 21.311 1.00 91.69 96 SER A C 1
ATOM 761 O O . SER A 1 96 ? -14.818 -1.710 20.151 1.00 91.69 96 SER A O 1
ATOM 763 N N . ALA A 1 97 ? -14.430 -1.512 22.353 1.00 92.25 97 ALA A N 1
ATOM 764 C CA . ALA A 1 97 ? -13.232 -0.690 22.214 1.00 92.25 97 ALA A CA 1
ATOM 765 C C . ALA A 1 97 ? -12.122 -1.427 21.447 1.00 92.25 97 ALA A C 1
ATOM 767 O O . ALA A 1 97 ? -11.515 -0.852 20.545 1.00 92.25 97 ALA A O 1
ATOM 768 N N . ALA A 1 98 ? -11.896 -2.710 21.742 1.00 94.62 98 ALA A N 1
ATOM 769 C CA . ALA A 1 98 ? -10.919 -3.526 21.027 1.00 94.62 98 ALA A CA 1
ATOM 770 C C . ALA A 1 98 ? -11.275 -3.670 19.539 1.00 94.62 98 ALA A C 1
ATOM 772 O O . ALA A 1 98 ? -10.423 -3.457 18.677 1.00 94.62 98 ALA A O 1
ATOM 773 N N . ILE A 1 99 ? -12.541 -3.960 19.223 1.00 96.88 99 ILE A N 1
ATOM 774 C CA . ILE A 1 99 ? -13.023 -4.033 17.836 1.00 96.88 99 ILE A CA 1
ATOM 775 C C . ILE A 1 99 ? -12.828 -2.686 17.134 1.00 96.88 99 ILE A C 1
ATOM 777 O O . ILE A 1 99 ? -12.335 -2.642 16.009 1.00 96.88 99 ILE A O 1
ATOM 781 N N . LEU A 1 100 ? -13.160 -1.581 17.800 1.00 97.06 100 LEU A N 1
ATOM 782 C CA . LEU A 1 100 ? -13.055 -0.240 17.232 1.00 97.06 100 LEU A CA 1
ATOM 783 C C . LEU A 1 100 ? -11.600 0.140 16.930 1.00 97.06 100 LEU A C 1
ATOM 785 O O . LEU A 1 100 ? -11.329 0.731 15.884 1.00 97.06 100 LEU A O 1
ATOM 789 N N . LEU A 1 101 ? -10.652 -0.263 17.780 1.00 97.06 101 LEU A N 1
ATOM 790 C CA . LEU A 1 101 ? -9.219 -0.094 17.524 1.00 97.06 101 LEU A CA 1
ATOM 791 C C . LEU A 1 101 ? -8.743 -0.921 16.325 1.00 97.06 101 LEU A C 1
ATOM 793 O O . LEU A 1 101 ? -7.989 -0.409 15.494 1.00 97.06 101 LEU A O 1
ATOM 797 N N . ILE A 1 102 ? -9.204 -2.168 16.197 1.00 97.69 102 ILE A N 1
ATOM 798 C CA . ILE A 1 102 ? -8.861 -3.027 15.053 1.00 97.69 102 ILE A CA 1
ATOM 799 C C . ILE A 1 102 ? -9.379 -2.398 13.759 1.00 97.69 102 ILE A C 1
ATOM 801 O O . ILE A 1 102 ? -8.607 -2.196 12.823 1.00 97.69 102 ILE A O 1
ATOM 805 N N . VAL A 1 103 ? -10.658 -2.018 13.725 1.00 98.06 103 VAL A N 1
ATOM 806 C CA . VAL A 1 103 ? -11.277 -1.372 12.558 1.00 98.06 103 VAL A CA 1
ATOM 807 C C . VAL A 1 103 ? -10.550 -0.076 12.206 1.00 98.06 103 VAL A C 1
ATOM 809 O O . VAL A 1 103 ? -10.210 0.136 11.046 1.00 98.06 103 VAL A O 1
ATOM 812 N N . SER A 1 104 ? -10.235 0.760 13.197 1.00 97.75 104 SER A N 1
ATOM 813 C CA . SER A 1 104 ? -9.499 2.009 12.966 1.00 97.75 104 SER A CA 1
ATOM 814 C C . SER A 1 104 ? -8.120 1.753 12.362 1.00 97.75 104 SER A C 1
ATOM 816 O O . SER A 1 104 ? -7.728 2.426 11.412 1.00 97.75 104 SER A O 1
ATOM 818 N N . THR A 1 105 ? -7.402 0.742 12.857 1.00 97.44 105 THR A N 1
ATOM 819 C CA . THR A 1 105 ? -6.083 0.365 12.333 1.00 97.44 105 THR A CA 1
ATOM 820 C C . THR A 1 105 ? -6.176 -0.105 10.881 1.00 97.44 105 THR A C 1
ATOM 822 O O . THR A 1 105 ? -5.368 0.308 10.051 1.00 97.44 105 THR A O 1
ATOM 825 N N . VAL A 1 106 ? -7.191 -0.908 10.546 1.00 98.00 106 VAL A N 1
ATOM 826 C CA . VAL A 1 106 ? -7.449 -1.345 9.166 1.00 98.00 106 VAL A CA 1
ATOM 827 C C . VAL A 1 106 ? -7.765 -0.148 8.268 1.00 98.00 106 VAL A C 1
ATOM 829 O O . VAL A 1 106 ? -7.157 -0.013 7.208 1.00 98.00 106 VAL A O 1
ATOM 832 N N . CYS A 1 107 ? -8.643 0.760 8.700 1.00 98.06 107 CYS A N 1
ATOM 833 C CA . CYS A 1 107 ? -8.978 1.968 7.944 1.00 98.06 107 CYS A CA 1
ATOM 834 C C . CYS A 1 107 ? -7.752 2.849 7.686 1.00 98.06 107 CYS A C 1
ATOM 836 O O . CYS A 1 107 ? -7.552 3.301 6.561 1.00 98.06 107 CYS A O 1
ATOM 838 N N . ILE A 1 108 ? -6.905 3.063 8.697 1.00 97.94 108 ILE A N 1
ATOM 839 C CA . ILE A 1 108 ? -5.656 3.820 8.546 1.00 97.94 108 ILE A CA 1
ATOM 840 C C . ILE A 1 108 ? -4.720 3.108 7.565 1.00 97.94 108 ILE A C 1
ATOM 842 O O . ILE A 1 108 ? -4.160 3.753 6.681 1.00 97.94 108 ILE A O 1
ATOM 846 N N . GLY A 1 109 ? -4.577 1.785 7.676 1.00 97.44 109 GLY A N 1
ATOM 847 C CA . GLY A 1 109 ? -3.764 0.988 6.758 1.00 97.44 109 GLY A CA 1
ATOM 848 C C . GLY A 1 109 ? -4.221 1.128 5.305 1.00 97.44 109 GLY A C 1
ATOM 849 O O . GLY A 1 109 ? -3.402 1.395 4.424 1.00 97.44 109 GLY A O 1
ATOM 850 N N . ILE A 1 110 ? -5.531 1.032 5.064 1.00 97.69 110 ILE A N 1
ATOM 851 C CA . ILE A 1 110 ? -6.133 1.243 3.741 1.00 97.69 110 ILE A CA 1
ATOM 852 C C . ILE A 1 110 ? -5.882 2.675 3.263 1.00 97.69 110 ILE A C 1
ATOM 854 O O . ILE A 1 110 ? -5.429 2.861 2.138 1.00 97.69 110 ILE A O 1
ATOM 858 N N . ALA A 1 111 ? -6.111 3.684 4.106 1.00 97.38 111 ALA A N 1
ATOM 859 C CA . ALA A 1 111 ? -5.915 5.086 3.744 1.00 97.38 111 ALA A CA 1
ATOM 860 C C . ALA A 1 111 ? -4.458 5.385 3.355 1.00 97.38 111 ALA A C 1
ATOM 862 O O . ALA A 1 111 ? -4.204 6.032 2.341 1.00 97.38 111 ALA A O 1
ATOM 863 N N . VAL A 1 112 ? -3.491 4.872 4.120 1.00 97.38 112 VAL A N 1
ATOM 864 C CA . VAL A 1 112 ? -2.062 5.029 3.822 1.00 97.38 112 VAL A CA 1
ATOM 865 C C . VAL A 1 112 ? -1.688 4.289 2.539 1.00 97.38 112 VAL A C 1
ATOM 867 O O . VAL A 1 112 ? -0.971 4.843 1.706 1.00 97.38 112 VAL A O 1
ATOM 870 N N . SER A 1 113 ? -2.166 3.056 2.356 1.00 96.75 113 SER A N 1
ATOM 871 C CA . SER A 1 113 ? -1.921 2.280 1.135 1.00 96.75 113 SER A CA 1
ATOM 872 C C . SER A 1 113 ? -2.472 3.000 -0.098 1.00 96.75 113 SER A C 1
ATOM 874 O O . SER A 1 113 ? -1.725 3.231 -1.049 1.00 96.75 113 SER A O 1
ATOM 876 N N . ALA A 1 114 ? -3.722 3.458 -0.034 1.00 96.44 114 ALA A N 1
ATOM 877 C CA . ALA A 1 114 ? -4.369 4.215 -1.095 1.00 96.44 114 ALA A CA 1
ATOM 878 C C . ALA A 1 114 ? -3.644 5.535 -1.383 1.00 96.44 114 ALA A C 1
ATOM 880 O O . ALA A 1 114 ? -3.445 5.878 -2.542 1.00 96.44 114 ALA A O 1
ATOM 881 N N . PHE A 1 115 ? -3.185 6.257 -0.357 1.00 96.50 115 PHE A N 1
ATOM 882 C CA . PHE A 1 115 ? -2.424 7.495 -0.544 1.00 96.50 115 PHE A CA 1
ATOM 883 C C . PHE A 1 115 ? -1.095 7.255 -1.270 1.00 96.50 115 PHE A C 1
ATOM 885 O O . PHE A 1 115 ? -0.739 7.993 -2.191 1.00 96.50 115 PHE A O 1
ATOM 892 N N . ARG A 1 116 ? -0.357 6.208 -0.881 1.00 95.38 116 ARG A N 1
ATOM 893 C CA . ARG A 1 116 ? 0.910 5.849 -1.538 1.00 95.38 116 ARG A CA 1
ATOM 894 C C . ARG A 1 116 ? 0.682 5.444 -2.987 1.00 95.38 116 ARG A C 1
ATOM 896 O O . ARG A 1 116 ? 1.425 5.895 -3.857 1.00 95.38 116 ARG A O 1
ATOM 903 N N . GLU A 1 117 ? -0.341 4.638 -3.235 1.00 94.88 117 GLU A N 1
ATOM 904 C CA . GLU A 1 117 ? -0.687 4.189 -4.578 1.00 94.88 117 GLU A CA 1
ATOM 905 C C . GLU A 1 117 ? -1.168 5.348 -5.453 1.00 94.88 117 GLU A C 1
ATOM 907 O O . GLU A 1 117 ? -0.698 5.505 -6.575 1.00 94.88 117 GLU A O 1
ATOM 912 N N . ASN A 1 118 ? -1.996 6.243 -4.917 1.00 95.94 118 ASN A N 1
ATOM 913 C CA . ASN A 1 118 ? -2.444 7.438 -5.625 1.00 95.94 118 ASN A CA 1
ATOM 914 C C . ASN A 1 118 ? -1.271 8.344 -6.019 1.00 95.94 118 ASN A C 1
ATOM 916 O O . ASN A 1 118 ? -1.196 8.796 -7.158 1.00 95.94 118 ASN A O 1
ATOM 920 N N . ASN A 1 119 ? -0.307 8.559 -5.118 1.00 92.88 119 ASN A N 1
ATOM 921 C CA . ASN A 1 119 ? 0.896 9.328 -5.447 1.00 92.88 119 ASN A CA 1
ATOM 922 C C . ASN A 1 119 ? 1.744 8.636 -6.524 1.00 92.88 119 ASN A C 1
ATOM 924 O O . ASN A 1 119 ? 2.273 9.304 -7.414 1.00 92.88 119 ASN A O 1
ATOM 928 N N . ARG A 1 120 ? 1.870 7.303 -6.469 1.00 93.56 120 ARG A N 1
ATOM 929 C CA . ARG A 1 120 ? 2.563 6.514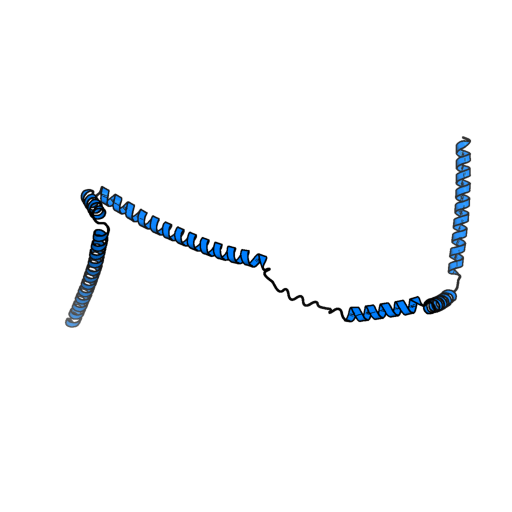 -7.499 1.00 93.56 120 ARG A CA 1
ATOM 930 C C . ARG A 1 120 ? 1.874 6.668 -8.857 1.00 93.56 120 ARG A C 1
ATOM 932 O O . ARG A 1 120 ? 2.545 6.955 -9.848 1.00 93.56 120 ARG A O 1
ATOM 939 N N . LEU A 1 121 ? 0.550 6.534 -8.894 1.00 94.12 121 LEU A N 1
ATOM 940 C CA . LEU A 1 121 ? -0.261 6.700 -10.099 1.00 94.12 121 LEU A CA 1
ATOM 941 C C . LEU A 1 121 ? -0.177 8.126 -10.646 1.00 94.12 121 LEU A C 1
ATOM 943 O O . LEU A 1 121 ? -0.013 8.290 -11.848 1.00 94.12 121 LEU A O 1
ATOM 947 N N . GLN A 1 122 ? -0.183 9.150 -9.790 1.00 94.69 122 GLN A N 1
ATOM 948 C CA . GLN A 1 122 ? -0.046 10.548 -10.209 1.00 94.69 122 GLN A CA 1
ATOM 949 C C . GLN A 1 122 ? 1.302 10.819 -10.895 1.00 94.69 122 GLN A C 1
ATOM 951 O O . GLN A 1 122 ? 1.368 11.543 -11.889 1.00 94.69 122 GLN A O 1
ATOM 956 N N . GLN A 1 123 ? 2.388 10.226 -10.394 1.00 91.38 123 GLN A N 1
ATOM 957 C CA . GLN A 1 123 ? 3.694 10.334 -11.046 1.00 91.38 123 GLN A CA 1
ATOM 958 C C . GLN A 1 123 ? 3.712 9.645 -12.414 1.00 91.38 123 GLN A C 1
ATOM 960 O O . GLN A 1 123 ? 4.311 10.172 -13.354 1.00 91.38 123 GLN A O 1
ATOM 965 N N . SER A 1 124 ? 3.079 8.477 -12.532 1.00 91.69 124 SER A N 1
ATOM 966 C CA . SER A 1 124 ? 2.950 7.767 -13.809 1.00 91.69 124 SER A CA 1
ATOM 967 C C . SER A 1 124 ? 2.058 8.520 -14.799 1.00 91.69 124 SER A C 1
ATOM 969 O O . SER A 1 124 ? 2.441 8.647 -15.959 1.00 91.69 124 SER A O 1
ATOM 971 N N . ASP A 1 125 ? 0.937 9.089 -14.344 1.00 94.12 125 ASP A N 1
ATOM 972 C CA . ASP A 1 125 ? 0.038 9.918 -15.158 1.00 94.12 125 ASP A CA 1
ATOM 973 C C . ASP A 1 125 ? 0.783 11.110 -15.759 1.00 94.12 125 ASP A C 1
ATOM 975 O O . ASP A 1 125 ? 0.737 11.329 -16.969 1.00 94.12 125 ASP A O 1
ATOM 979 N N . LEU A 1 126 ? 1.550 11.844 -14.945 1.00 94.31 126 LEU A N 1
ATOM 980 C CA . LEU A 1 126 ? 2.305 12.992 -15.441 1.00 94.31 126 LEU A CA 1
ATOM 981 C C . LEU A 1 126 ? 3.307 12.582 -16.530 1.00 94.31 126 LEU A C 1
ATOM 983 O O . LEU A 1 126 ? 3.364 13.220 -17.581 1.00 94.31 126 LEU A O 1
ATOM 987 N N . LYS A 1 127 ? 4.064 11.499 -16.314 1.00 93.94 127 LYS A N 1
ATOM 988 C CA . LYS A 1 127 ? 5.013 10.971 -17.311 1.00 93.94 127 LYS A CA 1
ATOM 989 C C . LYS A 1 127 ? 4.299 10.551 -18.593 1.00 93.94 127 LYS A C 1
ATOM 991 O O . LYS A 1 127 ? 4.767 10.875 -19.683 1.00 93.94 127 LYS A O 1
ATOM 996 N N . TYR A 1 128 ? 3.159 9.876 -18.472 1.00 94.31 128 TYR A N 1
ATOM 997 C CA . TYR A 1 128 ? 2.365 9.462 -19.622 1.00 94.31 128 TYR A CA 1
ATOM 998 C C . TYR A 1 128 ? 1.827 10.664 -20.403 1.00 94.31 128 TYR A C 1
ATOM 1000 O O . TYR A 1 128 ? 1.962 10.722 -21.623 1.00 94.31 128 TYR A O 1
ATOM 1008 N N . ARG A 1 129 ? 1.309 11.686 -19.715 1.00 94.38 129 ARG A N 1
ATOM 1009 C CA . ARG A 1 129 ? 0.845 12.935 -20.335 1.00 94.38 129 ARG A CA 1
ATOM 1010 C C . ARG A 1 129 ? 1.965 13.676 -21.057 1.00 94.38 129 ARG A C 1
ATOM 1012 O O . ARG A 1 129 ? 1.727 14.200 -22.142 1.00 94.38 129 ARG A O 1
ATOM 1019 N N . MET A 1 130 ? 3.178 13.682 -20.503 1.00 95.69 130 MET A N 1
ATOM 1020 C CA . MET A 1 130 ? 4.354 14.224 -21.190 1.00 95.69 130 MET A CA 1
ATOM 1021 C C . MET A 1 130 ? 4.652 13.448 -22.479 1.00 95.69 130 MET A C 1
ATOM 1023 O O . MET A 1 130 ? 4.791 14.057 -23.537 1.00 95.69 130 MET A O 1
ATOM 1027 N N . ILE A 1 131 ? 4.689 12.111 -22.424 1.00 94.38 131 ILE A N 1
ATOM 1028 C CA . ILE A 1 131 ? 4.904 11.266 -23.612 1.00 94.38 131 ILE A CA 1
ATOM 1029 C C . ILE A 1 131 ? 3.802 11.499 -24.644 1.00 94.38 131 ILE A C 1
ATOM 1031 O O . ILE A 1 131 ? 4.102 11.634 -25.822 1.00 94.38 131 ILE A O 1
ATOM 1035 N N . ARG A 1 132 ? 2.543 11.621 -24.222 1.00 95.31 132 ARG A N 1
ATOM 1036 C CA . ARG A 1 132 ? 1.412 11.898 -25.113 1.00 95.31 132 ARG A CA 1
ATOM 1037 C C . ARG A 1 132 ? 1.534 13.238 -25.837 1.00 95.31 132 ARG A C 1
ATOM 1039 O O . ARG A 1 132 ? 1.080 13.346 -26.970 1.00 95.31 132 ARG A O 1
ATOM 1046 N N . GLN A 1 133 ? 2.145 14.245 -25.216 1.00 96.12 133 GLN A N 1
ATOM 1047 C CA . GLN A 1 133 ? 2.404 15.533 -25.866 1.00 96.12 133 GLN A CA 1
ATOM 1048 C C . GLN A 1 133 ? 3.567 15.464 -26.861 1.00 96.12 133 GLN A C 1
ATOM 1050 O O . GLN A 1 133 ? 3.478 16.050 -27.936 1.00 96.12 133 GLN A O 1
ATOM 1055 N N . VAL A 1 134 ? 4.644 14.752 -26.520 1.00 97.12 134 VAL A N 1
ATOM 1056 C CA . VAL A 1 134 ? 5.849 14.667 -27.365 1.00 97.12 134 VAL A CA 1
ATOM 1057 C C . VAL A 1 134 ? 5.683 13.644 -28.499 1.00 97.12 134 VAL A C 1
ATOM 1059 O O . VAL A 1 134 ? 6.150 13.865 -29.612 1.00 97.12 134 VAL A O 1
ATOM 1062 N N . TYR A 1 135 ? 4.986 12.542 -28.232 1.00 96.19 135 TYR A N 1
ATOM 1063 C CA . TYR A 1 135 ? 4.791 11.395 -29.121 1.00 96.19 135 TYR A CA 1
ATOM 1064 C C . TYR A 1 135 ? 3.306 10.980 -29.175 1.00 96.19 135 TYR A C 1
ATOM 1066 O O . TYR A 1 135 ? 2.939 9.886 -28.731 1.00 96.19 135 TYR A O 1
ATOM 1074 N N . PRO A 1 136 ? 2.423 11.823 -29.741 1.00 94.88 136 PRO A N 1
ATOM 1075 C CA . PRO A 1 136 ? 0.976 11.603 -29.709 1.00 94.88 136 PRO A CA 1
ATOM 1076 C C . PRO A 1 136 ? 0.540 10.313 -30.410 1.00 94.88 136 PRO A C 1
ATOM 1078 O O . PRO A 1 136 ? -0.353 9.625 -29.922 1.00 94.88 136 PRO A O 1
ATOM 1081 N N . THR A 1 137 ? 1.190 9.941 -31.516 1.00 96.44 137 THR A N 1
ATOM 1082 C CA . THR A 1 137 ? 0.873 8.710 -32.257 1.00 96.44 137 THR A CA 1
ATOM 1083 C C . THR A 1 137 ? 1.168 7.455 -31.436 1.00 96.44 137 THR A C 1
ATOM 1085 O O . THR A 1 137 ? 0.371 6.521 -31.437 1.00 96.44 137 THR A O 1
ATOM 1088 N N . ALA A 1 138 ? 2.287 7.439 -30.704 1.00 93.75 138 ALA A N 1
ATOM 1089 C CA . ALA A 1 138 ? 2.662 6.309 -29.857 1.00 93.75 138 ALA A CA 1
ATOM 1090 C C . ALA A 1 138 ? 1.711 6.169 -28.659 1.00 93.75 138 ALA A C 1
ATOM 1092 O O . ALA A 1 138 ? 1.276 5.064 -28.349 1.00 93.75 138 ALA A O 1
ATOM 1093 N N . ALA A 1 139 ? 1.328 7.286 -28.035 1.00 94.25 139 ALA A N 1
ATOM 1094 C CA . ALA A 1 139 ? 0.338 7.280 -26.961 1.00 94.25 139 ALA A CA 1
ATOM 1095 C C . ALA A 1 139 ? -1.047 6.818 -27.451 1.00 94.25 139 ALA A C 1
ATOM 1097 O O . ALA A 1 139 ? -1.669 5.976 -26.817 1.00 94.25 139 ALA A O 1
ATOM 1098 N N . ALA A 1 140 ? -1.504 7.281 -28.620 1.00 94.81 140 ALA A N 1
ATOM 1099 C CA . ALA A 1 140 ? -2.776 6.837 -29.196 1.00 94.81 140 ALA A CA 1
ATOM 1100 C C . ALA A 1 140 ? -2.781 5.334 -29.533 1.00 94.81 140 ALA A C 1
ATOM 1102 O O . ALA A 1 140 ? -3.786 4.648 -29.336 1.00 94.81 140 ALA A O 1
ATOM 1103 N N . TRP A 1 141 ? -1.655 4.804 -30.019 1.00 95.00 141 TRP A N 1
ATOM 1104 C CA . TRP A 1 141 ? -1.484 3.364 -30.205 1.00 95.00 141 TRP A CA 1
ATOM 1105 C C . TRP A 1 141 ? -1.553 2.609 -28.870 1.00 95.00 141 TRP A C 1
ATOM 1107 O O . TRP A 1 141 ? -2.274 1.617 -28.784 1.00 95.00 141 TRP A O 1
ATOM 1117 N N . ALA A 1 142 ? -0.866 3.094 -27.833 1.00 92.81 142 ALA A N 1
ATOM 1118 C CA . ALA A 1 142 ? -0.876 2.469 -26.512 1.00 92.81 142 ALA A CA 1
ATOM 1119 C C . ALA A 1 142 ? -2.289 2.454 -25.907 1.00 92.81 142 ALA A C 1
ATOM 1121 O O . ALA A 1 142 ? -2.773 1.390 -25.527 1.00 92.81 142 ALA A O 1
ATOM 1122 N N . ASP A 1 143 ? -2.984 3.599 -25.917 1.00 93.81 143 ASP A N 1
ATOM 1123 C CA . ASP A 1 143 ? -4.373 3.718 -25.458 1.00 93.81 143 ASP A CA 1
ATOM 1124 C C . ASP A 1 143 ? -5.283 2.739 -26.220 1.00 93.81 143 ASP A C 1
ATOM 1126 O O . ASP A 1 143 ? -6.000 1.943 -25.620 1.00 93.81 143 ASP A O 1
ATOM 1130 N N . SER A 1 144 ? -5.243 2.758 -27.557 1.00 94.50 144 SER A N 1
ATOM 1131 C CA . SER A 1 144 ? -6.133 1.922 -28.378 1.00 94.50 144 SER A CA 1
ATOM 1132 C C . SER A 1 144 ? -5.849 0.423 -28.272 1.00 94.50 144 SER A C 1
ATOM 1134 O O . SER A 1 144 ? -6.780 -0.375 -28.383 1.00 94.50 144 SER A O 1
ATOM 1136 N N . THR A 1 145 ? -4.593 0.036 -28.054 1.00 93.75 145 THR A N 1
ATOM 1137 C CA . THR A 1 145 ? -4.203 -1.365 -27.848 1.00 93.75 145 THR A CA 1
ATOM 1138 C C . THR A 1 145 ? -4.670 -1.845 -26.478 1.00 93.75 145 THR A C 1
ATOM 1140 O O . THR A 1 145 ? -5.349 -2.866 -26.400 1.00 93.75 145 THR A O 1
ATOM 1143 N N . TYR A 1 146 ? -4.423 -1.057 -25.427 1.00 93.31 146 TYR A N 1
ATOM 1144 C CA . TYR A 1 146 ? -4.864 -1.380 -24.072 1.00 93.31 146 TYR A CA 1
ATOM 1145 C C . TYR A 1 146 ? -6.390 -1.489 -23.970 1.00 93.31 146 TYR A C 1
ATOM 1147 O O . TYR A 1 146 ? -6.896 -2.467 -23.437 1.00 93.31 146 TYR A O 1
ATOM 1155 N N . PHE A 1 147 ? -7.146 -0.538 -24.532 1.00 94.50 147 PHE A N 1
ATOM 1156 C CA . PHE A 1 147 ? -8.614 -0.588 -24.483 1.00 94.50 147 PHE A CA 1
ATOM 1157 C C . PHE A 1 147 ? -9.223 -1.740 -25.287 1.00 94.50 147 PHE A C 1
ATOM 1159 O O . PHE A 1 147 ? -10.360 -2.127 -25.021 1.00 94.50 147 PHE A O 1
ATOM 1166 N N . ARG A 1 148 ? -8.508 -2.268 -26.286 1.00 95.31 148 ARG A N 1
ATOM 1167 C CA . ARG A 1 148 ? -8.992 -3.388 -27.096 1.00 95.31 148 ARG A CA 1
ATOM 1168 C C . ARG A 1 148 ? -8.918 -4.706 -26.335 1.00 95.31 148 ARG A C 1
ATOM 1170 O O . ARG A 1 148 ? -9.855 -5.490 -26.426 1.00 95.31 148 ARG A O 1
ATOM 1177 N N . ASP A 1 149 ? -7.815 -4.938 -25.631 1.00 93.81 149 ASP A N 1
ATOM 1178 C CA . ASP A 1 149 ? -7.608 -6.139 -24.824 1.00 93.81 149 ASP A CA 1
ATOM 1179 C C . ASP A 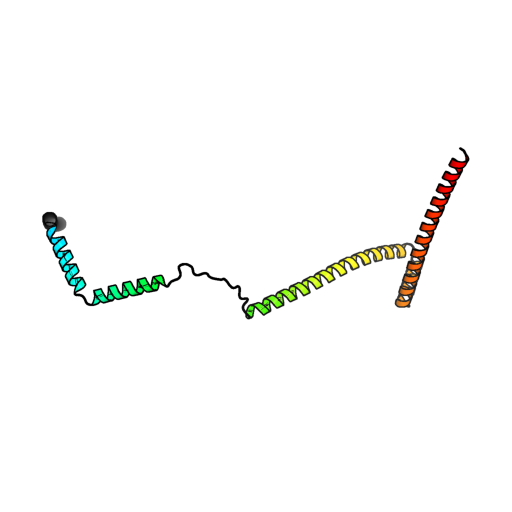1 149 ? -6.667 -5.830 -23.645 1.00 93.81 149 ASP A C 1
ATOM 1181 O O . ASP A 1 149 ? -5.442 -5.950 -23.778 1.00 93.81 149 ASP A O 1
ATOM 1185 N N . PRO A 1 150 ? -7.217 -5.396 -22.496 1.00 92.75 150 PRO A N 1
ATOM 1186 C CA . PRO A 1 150 ? -6.410 -4.998 -21.348 1.00 92.75 150 PRO A CA 1
ATOM 1187 C C . PRO A 1 150 ? -5.587 -6.151 -20.770 1.00 92.75 150 PRO A C 1
ATOM 1189 O O . PRO A 1 150 ? -4.410 -5.966 -20.463 1.00 92.75 150 PRO A O 1
ATOM 1192 N N . GLU A 1 151 ? -6.186 -7.339 -20.652 1.00 93.19 151 GLU A N 1
ATOM 1193 C CA . GLU A 1 151 ? -5.558 -8.495 -20.004 1.00 93.19 151 GLU A CA 1
ATOM 1194 C C . GLU A 1 151 ? -4.387 -9.029 -20.832 1.00 93.19 151 GLU A C 1
ATOM 1196 O O . GLU A 1 151 ? -3.291 -9.238 -20.303 1.00 93.19 151 GLU A O 1
ATOM 1201 N N . SER A 1 152 ? -4.577 -9.195 -22.147 1.00 92.56 152 SER A N 1
ATOM 1202 C CA . SER A 1 152 ? -3.490 -9.645 -23.021 1.00 92.56 152 SER A CA 1
ATOM 1203 C C . SER A 1 152 ? -2.383 -8.598 -23.119 1.00 92.56 152 SER A C 1
ATOM 1205 O O . SER A 1 152 ? -1.201 -8.952 -23.106 1.00 92.56 152 SER A O 1
ATOM 1207 N N . THR A 1 153 ? -2.742 -7.313 -23.199 1.00 92.31 153 THR A N 1
ATOM 1208 C CA . THR A 1 153 ? -1.761 -6.223 -23.299 1.00 92.31 153 THR A CA 1
ATOM 1209 C C . THR A 1 153 ? -0.908 -6.133 -22.036 1.00 92.31 153 THR A C 1
ATOM 1211 O O . THR A 1 153 ? 0.309 -5.952 -22.128 1.00 92.31 153 THR A O 1
ATOM 1214 N N . GLU A 1 154 ? -1.507 -6.298 -20.855 1.00 92.88 154 GLU A N 1
ATOM 1215 C CA . GLU A 1 154 ? -0.775 -6.317 -19.589 1.00 92.88 154 GLU A CA 1
ATOM 1216 C C . GLU A 1 154 ? 0.207 -7.494 -19.530 1.00 92.88 154 GLU A C 1
ATOM 1218 O O . GLU A 1 154 ? 1.397 -7.293 -19.270 1.00 92.88 154 GLU A O 1
ATOM 1223 N N . ALA A 1 155 ? -0.254 -8.708 -19.840 1.00 93.62 155 ALA A N 1
ATOM 1224 C CA . ALA A 1 155 ? 0.585 -9.903 -19.807 1.00 93.62 155 ALA A CA 1
ATOM 1225 C C . ALA A 1 155 ? 1.757 -9.828 -20.804 1.00 93.62 155 ALA A C 1
ATOM 1227 O O . ALA A 1 155 ? 2.892 -10.200 -20.481 1.00 93.62 155 ALA A O 1
ATOM 1228 N N . GLU A 1 156 ? 1.510 -9.328 -22.016 1.00 93.44 156 GLU A N 1
ATOM 1229 C CA . GLU A 1 156 ? 2.555 -9.138 -23.021 1.00 93.44 156 GLU A CA 1
ATOM 1230 C C . GLU A 1 156 ? 3.568 -8.073 -22.589 1.00 93.44 156 GLU A C 1
ATOM 1232 O O . GLU A 1 156 ? 4.777 -8.303 -22.683 1.00 93.44 156 GLU A O 1
ATOM 1237 N N . THR A 1 157 ? 3.097 -6.952 -22.041 1.00 93.69 157 THR A N 1
ATOM 1238 C CA . THR A 1 157 ? 3.964 -5.876 -21.540 1.00 93.69 157 THR A CA 1
ATOM 1239 C C . THR A 1 157 ? 4.870 -6.381 -20.422 1.00 93.69 157 THR A C 1
ATOM 1241 O O . THR A 1 157 ? 6.088 -6.230 -20.514 1.00 93.69 157 THR A O 1
ATOM 1244 N N . GLN A 1 158 ? 4.323 -7.086 -19.427 1.00 94.31 158 GLN A N 1
ATOM 1245 C CA . GLN A 1 158 ? 5.112 -7.670 -18.335 1.00 94.31 158 GLN A CA 1
ATOM 1246 C C . GLN A 1 158 ? 6.190 -8.633 -18.854 1.00 94.31 158 GLN A C 1
ATOM 1248 O O . GLN A 1 158 ? 7.329 -8.635 -18.379 1.00 94.31 158 GLN A O 1
ATOM 1253 N N . LYS A 1 159 ? 5.866 -9.441 -19.870 1.00 94.88 159 LYS A N 1
ATOM 1254 C CA . LYS A 1 159 ? 6.824 -10.356 -20.503 1.00 94.88 159 LYS A CA 1
ATOM 1255 C C . LYS A 1 159 ? 7.951 -9.606 -21.217 1.00 94.88 159 LYS A C 1
ATOM 1257 O O . LYS A 1 159 ? 9.106 -10.040 -21.154 1.00 94.88 159 LYS A O 1
ATOM 1262 N N . LEU A 1 160 ? 7.631 -8.520 -21.917 1.00 94.31 160 LEU A N 1
ATOM 1263 C CA . LEU A 1 160 ? 8.618 -7.688 -22.605 1.00 94.31 160 LEU A CA 1
ATOM 1264 C C . LEU A 1 160 ? 9.528 -6.964 -21.608 1.00 94.31 160 LEU A C 1
ATOM 1266 O O . LEU A 1 160 ? 10.747 -7.026 -21.764 1.00 94.31 160 LEU A O 1
ATOM 1270 N N . GLU A 1 161 ? 8.965 -6.379 -20.551 1.00 94.06 161 GLU A N 1
ATOM 1271 C CA . GLU A 1 161 ? 9.718 -5.725 -19.474 1.00 94.06 161 GLU A CA 1
ATOM 1272 C C . GLU A 1 161 ? 10.673 -6.704 -18.778 1.00 94.06 161 GLU A C 1
ATOM 1274 O O . GLU A 1 161 ? 11.859 -6.410 -18.603 1.00 94.06 161 GLU A O 1
ATOM 1279 N N . ALA A 1 162 ? 10.199 -7.910 -18.450 1.00 95.06 162 ALA A N 1
ATOM 1280 C CA . ALA A 1 162 ? 11.032 -8.952 -17.853 1.00 95.06 162 ALA A CA 1
ATOM 1281 C C . ALA A 1 162 ? 12.190 -9.364 -18.777 1.00 95.06 162 ALA A C 1
ATOM 1283 O O . ALA A 1 162 ? 13.324 -9.540 -18.324 1.00 95.06 162 ALA A O 1
ATOM 1284 N N . ARG A 1 163 ? 11.936 -9.487 -20.086 1.00 94.88 163 ARG A N 1
ATOM 1285 C CA . ARG A 1 163 ? 12.982 -9.790 -21.073 1.00 94.88 163 ARG A CA 1
ATOM 1286 C C . ARG A 1 163 ? 14.003 -8.656 -21.178 1.00 94.88 163 ARG A C 1
ATOM 1288 O O . ARG A 1 163 ? 15.197 -8.936 -21.264 1.00 94.88 163 ARG A O 1
ATOM 1295 N N . GLU A 1 164 ? 13.557 -7.403 -21.179 1.00 94.94 164 GLU A N 1
ATOM 1296 C CA . GLU A 1 164 ? 14.445 -6.240 -21.251 1.00 94.94 164 GLU A CA 1
ATOM 1297 C C . GLU A 1 164 ? 15.358 -6.151 -20.022 1.00 94.94 164 GLU A C 1
ATOM 1299 O O . GLU A 1 164 ? 16.549 -5.871 -20.165 1.00 94.94 164 GLU A O 1
ATOM 1304 N N . LEU A 1 165 ? 14.840 -6.452 -18.827 1.00 94.75 165 LEU A N 1
ATOM 1305 C CA . LEU A 1 165 ? 15.643 -6.518 -17.603 1.00 94.75 165 LEU A CA 1
ATOM 1306 C C . LEU A 1 165 ? 16.760 -7.562 -17.713 1.00 94.75 165 LEU A C 1
ATOM 1308 O O . LEU A 1 165 ? 17.925 -7.237 -17.487 1.00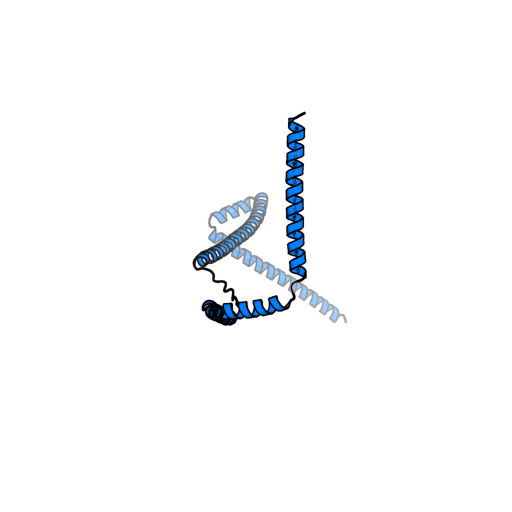 94.75 165 LEU A O 1
ATOM 1312 N N . VAL A 1 166 ? 16.428 -8.783 -18.145 1.00 95.25 166 VAL A N 1
ATOM 1313 C CA . VAL A 1 166 ? 17.421 -9.855 -18.333 1.00 95.25 166 VAL A CA 1
ATOM 1314 C C . VAL A 1 166 ? 18.480 -9.455 -19.358 1.00 95.25 166 VAL A C 1
ATOM 1316 O O . VAL A 1 166 ? 19.667 -9.710 -19.153 1.00 95.25 166 VAL A O 1
ATOM 1319 N N . LEU A 1 167 ? 18.074 -8.805 -20.452 1.00 95.50 167 LEU A N 1
ATOM 1320 C CA . LEU A 1 167 ? 19.009 -8.346 -21.474 1.00 95.50 167 LEU A CA 1
ATOM 1321 C C . LEU A 1 167 ? 19.955 -7.272 -20.925 1.00 95.50 167 LEU A C 1
ATOM 1323 O O . LEU A 1 167 ? 21.165 -7.379 -21.115 1.00 95.50 167 LEU A O 1
ATOM 1327 N N . LYS A 1 168 ? 19.434 -6.282 -20.191 1.00 95.44 168 LYS A N 1
ATOM 1328 C CA . LYS A 1 168 ? 20.251 -5.236 -19.554 1.00 95.44 168 LYS A CA 1
ATOM 1329 C C . LYS A 1 168 ? 21.250 -5.817 -18.558 1.00 95.44 168 LYS A C 1
ATOM 1331 O O . LYS A 1 168 ? 22.406 -5.388 -18.534 1.00 95.44 168 LYS A O 1
ATOM 1336 N N . ASP A 1 169 ? 20.838 -6.804 -17.771 1.00 95.75 169 ASP A N 1
ATOM 1337 C CA . ASP A 1 169 ? 21.724 -7.476 -16.821 1.00 95.75 169 ASP A CA 1
ATOM 1338 C C . ASP A 1 169 ? 22.803 -8.298 -17.535 1.00 95.75 169 ASP A C 1
ATOM 1340 O O . ASP A 1 169 ? 23.982 -8.217 -17.176 1.00 95.75 169 ASP A O 1
ATOM 1344 N N . ALA A 1 170 ? 22.440 -9.015 -18.602 1.00 94.94 170 ALA A N 1
ATOM 1345 C CA . ALA A 1 170 ? 23.390 -9.745 -19.436 1.00 94.94 170 ALA A CA 1
ATOM 1346 C C . ALA A 1 170 ? 24.402 -8.802 -20.112 1.00 94.94 170 ALA A C 1
ATOM 1348 O O . ALA A 1 170 ? 25.604 -9.073 -20.101 1.00 94.94 170 ALA A O 1
ATOM 1349 N N . GLU A 1 171 ? 23.952 -7.663 -20.643 1.00 95.81 171 GLU A N 1
ATOM 1350 C CA . GLU A 1 171 ? 24.823 -6.634 -21.219 1.00 95.81 171 GLU A CA 1
ATOM 1351 C C . GLU A 1 171 ? 25.773 -6.037 -20.179 1.00 95.81 171 GLU A C 1
ATOM 1353 O O . GLU A 1 171 ? 26.960 -5.832 -20.453 1.00 95.81 171 GLU A O 1
ATOM 1358 N N . LYS A 1 172 ? 25.274 -5.762 -18.970 1.00 96.62 172 LYS A N 1
ATOM 1359 C CA . LYS A 1 172 ? 26.085 -5.241 -17.868 1.00 96.62 172 LYS A CA 1
ATOM 1360 C C . LYS A 1 172 ? 27.156 -6.246 -17.455 1.00 96.62 172 LYS A C 1
ATOM 1362 O O . LYS A 1 172 ? 28.317 -5.862 -17.306 1.00 96.62 172 LYS A O 1
ATOM 1367 N N . LEU A 1 173 ? 26.794 -7.522 -17.334 1.00 96.06 173 LEU A N 1
ATOM 1368 C CA . LEU A 1 173 ? 27.725 -8.600 -17.015 1.00 96.06 173 LEU A CA 1
ATOM 1369 C C . LEU A 1 173 ? 28.782 -8.771 -18.113 1.00 96.06 173 LEU A C 1
ATOM 1371 O O . LEU A 1 173 ? 29.971 -8.884 -17.818 1.00 96.06 173 LEU A O 1
ATOM 1375 N N . LEU A 1 174 ? 28.373 -8.725 -19.381 1.00 96.19 174 LEU A N 1
ATOM 1376 C CA . LEU A 1 174 ? 29.282 -8.811 -20.520 1.00 96.19 174 LEU A CA 1
ATOM 1377 C C . LEU A 1 174 ? 30.278 -7.645 -20.527 1.00 96.19 174 LEU A C 1
ATOM 1379 O O . LEU A 1 174 ? 31.479 -7.873 -20.682 1.00 96.19 174 LEU A O 1
ATOM 1383 N N . LYS A 1 175 ? 29.821 -6.412 -20.273 1.00 96.50 175 LYS A N 1
ATOM 1384 C CA . LYS A 1 175 ? 30.703 -5.239 -20.132 1.00 96.50 175 LYS A CA 1
ATOM 1385 C C . LYS A 1 175 ? 31.693 -5.402 -18.978 1.00 96.50 175 LYS A C 1
ATOM 1387 O O . LYS A 1 175 ? 32.876 -5.109 -19.150 1.00 96.50 175 LYS A O 1
ATOM 1392 N N . GLN A 1 176 ? 31.246 -5.906 -17.827 1.00 96.69 176 GLN A N 1
ATOM 1393 C CA . GLN A 1 176 ? 32.124 -6.182 -16.685 1.00 96.69 176 GLN A CA 1
ATOM 1394 C C . GLN A 1 176 ? 33.185 -7.232 -17.030 1.00 96.69 176 GLN A C 1
ATOM 1396 O O . GLN A 1 176 ? 34.374 -6.993 -16.824 1.00 96.69 176 GLN A O 1
ATOM 1401 N N . LYS A 1 177 ? 32.790 -8.352 -17.642 1.00 95.50 177 LYS A N 1
ATOM 1402 C CA . LYS A 1 177 ? 33.719 -9.423 -18.034 1.00 95.50 177 LYS A CA 1
ATOM 1403 C C . LYS A 1 177 ? 34.714 -8.979 -19.099 1.00 95.50 177 LYS A C 1
ATOM 1405 O O . LYS A 1 177 ? 35.895 -9.322 -19.022 1.00 95.50 177 LYS A O 1
ATOM 1410 N N . GLN A 1 178 ? 34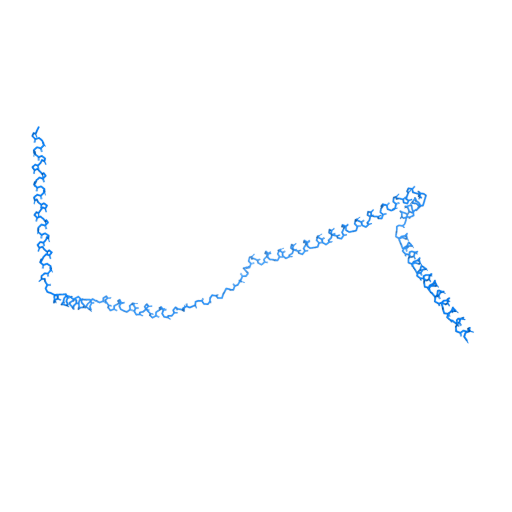.284 -8.163 -20.059 1.00 96.00 178 GLN A N 1
ATOM 1411 C CA . GLN A 1 178 ? 35.191 -7.547 -21.027 1.00 96.00 178 GLN A CA 1
ATOM 1412 C C . GLN A 1 178 ? 36.213 -6.634 -20.346 1.00 96.00 178 GLN A C 1
ATOM 1414 O O . GLN A 1 178 ? 37.390 -6.660 -20.707 1.00 96.00 178 GLN A O 1
ATOM 1419 N N . GLN A 1 179 ? 35.792 -5.855 -19.347 1.00 95.62 179 GLN A N 1
ATOM 1420 C CA . GLN A 1 179 ? 36.695 -4.991 -18.594 1.00 95.62 179 GLN A CA 1
ATOM 1421 C C . GLN A 1 179 ? 37.700 -5.797 -17.757 1.00 95.62 179 GLN A C 1
ATOM 1423 O O . GLN A 1 179 ? 38.894 -5.499 -17.790 1.00 95.62 179 GLN A O 1
ATOM 1428 N N . GLU A 1 180 ? 37.256 -6.854 -17.074 1.00 94.94 180 GLU A N 1
ATOM 1429 C CA . GLU A 1 180 ? 38.127 -7.786 -16.341 1.00 94.94 180 GLU A CA 1
ATOM 1430 C C . GLU A 1 180 ? 39.162 -8.435 -17.269 1.00 94.94 180 GLU A C 1
ATOM 1432 O O . GLU A 1 180 ? 40.352 -8.457 -16.958 1.00 94.94 180 GLU A O 1
ATOM 1437 N N . THR A 1 181 ? 38.734 -8.879 -18.454 1.00 94.44 181 THR A N 1
ATOM 1438 C CA . THR A 1 181 ? 39.622 -9.484 -19.460 1.00 94.44 181 THR A CA 1
ATOM 1439 C C . THR A 1 181 ? 40.669 -8.482 -19.948 1.00 94.44 181 THR A C 1
ATOM 1441 O O . THR A 1 181 ? 41.853 -8.814 -20.014 1.00 94.44 181 THR A O 1
ATOM 1444 N N . LYS A 1 182 ? 40.271 -7.237 -20.249 1.00 95.81 182 LYS A N 1
ATOM 1445 C CA . LYS A 1 182 ? 41.208 -6.167 -20.637 1.00 95.81 182 LYS A CA 1
ATOM 1446 C C . LYS A 1 182 ? 42.230 -5.889 -19.534 1.00 95.81 182 LYS A C 1
ATOM 1448 O O . LYS A 1 182 ? 43.421 -5.765 -19.817 1.00 95.81 182 LYS A O 1
ATOM 1453 N N . ASN A 1 183 ? 41.785 -5.836 -18.280 1.00 95.25 183 ASN A N 1
ATOM 1454 C CA . ASN A 1 183 ? 42.665 -5.630 -17.133 1.00 95.25 183 ASN A CA 1
ATOM 1455 C C . ASN A 1 183 ? 43.656 -6.794 -16.966 1.00 95.25 183 ASN A C 1
ATOM 1457 O O . ASN A 1 183 ? 44.855 -6.552 -16.834 1.00 95.25 183 ASN A O 1
ATOM 1461 N N . ALA A 1 184 ? 43.195 -8.044 -17.060 1.00 92.75 184 ALA A N 1
ATOM 1462 C CA . ALA A 1 184 ? 44.047 -9.231 -16.991 1.00 92.75 184 ALA A CA 1
ATOM 1463 C C . ALA A 1 184 ? 45.084 -9.271 -18.128 1.00 92.75 184 ALA A C 1
ATOM 1465 O O . ALA A 1 184 ? 46.261 -9.535 -17.888 1.00 92.75 184 ALA A O 1
ATOM 1466 N N . GLN A 1 185 ? 44.689 -8.926 -19.359 1.00 92.75 185 GLN A N 1
ATOM 1467 C CA . GLN A 1 185 ? 45.614 -8.817 -20.493 1.00 92.75 185 GLN A CA 1
ATOM 1468 C C . GLN A 1 185 ? 46.677 -7.734 -20.278 1.00 92.75 185 GLN A C 1
ATOM 1470 O O . GLN A 1 185 ? 47.841 -7.937 -20.623 1.00 92.75 185 GLN A O 1
ATOM 1475 N N . ASN A 1 186 ? 46.301 -6.592 -19.698 1.00 93.69 186 ASN A N 1
ATOM 1476 C CA . ASN A 1 186 ? 47.249 -5.531 -19.363 1.00 93.69 186 ASN A CA 1
ATOM 1477 C C . ASN A 1 186 ? 48.253 -5.984 -18.294 1.00 93.69 186 ASN A C 1
ATOM 1479 O O . ASN A 1 186 ? 49.437 -5.674 -18.419 1.00 93.69 186 ASN A O 1
ATOM 1483 N N . ILE A 1 187 ? 47.814 -6.745 -17.287 1.00 94.19 187 ILE A N 1
ATOM 1484 C CA . ILE A 1 187 ? 48.699 -7.335 -16.270 1.00 94.19 187 ILE A CA 1
ATOM 1485 C C . ILE A 1 187 ? 49.669 -8.333 -16.918 1.00 94.19 187 ILE A C 1
ATOM 1487 O O . ILE A 1 187 ? 50.876 -8.208 -16.735 1.00 94.19 187 ILE A O 1
ATOM 1491 N N . LEU A 1 188 ? 49.178 -9.255 -17.753 1.00 90.00 188 LEU A N 1
ATOM 1492 C CA . LEU A 1 188 ? 50.029 -10.220 -18.464 1.00 90.00 188 LEU A CA 1
ATOM 1493 C C . LEU A 1 188 ? 51.075 -9.543 -19.361 1.00 90.00 188 LEU A C 1
ATOM 1495 O O . LEU A 1 188 ? 52.217 -9.991 -19.425 1.00 90.00 188 LEU A O 1
ATOM 1499 N N . LYS A 1 189 ? 50.712 -8.451 -20.047 1.00 91.94 189 LYS A N 1
ATOM 1500 C CA . LYS A 1 189 ? 51.661 -7.673 -20.862 1.00 91.94 189 LYS A CA 1
ATOM 1501 C C . LYS A 1 189 ? 52.745 -6.995 -20.028 1.00 91.94 189 LYS A C 1
ATOM 1503 O O . LYS A 1 189 ? 53.851 -6.845 -20.534 1.00 91.94 189 LYS A O 1
ATOM 1508 N N . LYS A 1 190 ? 52.438 -6.562 -18.801 1.00 90.44 190 LYS A N 1
ATOM 1509 C CA . LYS A 1 190 ? 53.438 -6.003 -17.879 1.00 90.44 190 LYS A CA 1
ATOM 1510 C C . LYS A 1 190 ? 54.404 -7.089 -17.408 1.00 90.44 190 LYS A C 1
ATOM 1512 O O . LYS A 1 190 ? 55.601 -6.905 -17.555 1.00 90.44 190 LYS A O 1
ATOM 1517 N N . LEU A 1 191 ? 53.881 -8.239 -16.980 1.00 88.44 191 LEU A N 1
ATOM 1518 C CA . LEU A 1 191 ? 54.687 -9.374 -16.510 1.00 88.44 191 LEU A CA 1
ATOM 1519 C C . LEU A 1 191 ? 55.585 -9.994 -17.594 1.00 88.44 191 LEU A C 1
ATOM 1521 O O . LEU A 1 191 ? 56.601 -10.580 -17.268 1.00 88.44 191 LEU A O 1
ATOM 1525 N N . ARG A 1 192 ? 55.225 -9.892 -18.881 1.00 81.19 192 ARG A N 1
ATOM 1526 C CA . ARG A 1 192 ? 56.060 -10.372 -20.004 1.00 81.19 192 ARG A CA 1
ATOM 1527 C C . ARG A 1 192 ? 57.176 -9.412 -20.433 1.00 81.19 192 ARG A C 1
ATOM 1529 O O . ARG A 1 192 ? 57.935 -9.761 -21.332 1.00 81.19 192 ARG A O 1
ATOM 1536 N N . LYS A 1 193 ? 57.186 -8.178 -19.925 1.00 74.75 193 LYS A N 1
ATOM 1537 C CA . LYS A 1 193 ? 58.204 -7.168 -20.256 1.00 74.75 193 LYS A CA 1
ATOM 1538 C C . LYS A 1 193 ? 59.336 -7.098 -19.226 1.00 74.75 193 LYS A C 1
ATOM 1540 O O . LYS A 1 193 ? 60.322 -6.423 -19.508 1.00 74.75 193 LYS A O 1
ATOM 1545 N N . GLU A 1 194 ? 59.164 -7.749 -18.079 1.00 52.69 194 GLU A N 1
ATOM 1546 C CA . GLU A 1 194 ? 60.224 -8.079 -17.116 1.00 52.69 194 GLU A CA 1
ATOM 1547 C C . GLU A 1 194 ? 60.904 -9.390 -17.529 1.00 52.69 194 GLU A C 1
ATOM 1549 O O . GLU A 1 194 ? 62.136 -9.480 -17.346 1.00 52.69 194 GLU A O 1
#

pLDDT: mean 80.0, std 15.96, range [47.53, 98.06]

Foldseek 3Di:
DVVVVVVVVVVVVVVVVVVVVVVVVVVVVVVVVPDDPPVVVVVVVVVVVVLVVPPVNVVVVVVVVVVVVVVVVPPPDDPPPPDPDCPPVCVVVVVVVVVVVVVVVVVVVVVVVVVVVVVVVVVVVVVLVVCCVVPVPVSVVVVVVCVVPVVVSVVVVVVVVVVVVVVVVVVVVVVVVVVVVVVVVVVVVVVVVD

Sequence (194 aa):
MKKIEEQLEGIEEILSVLIKKTSAIEGLIQRSDQMPDTTNNDMITEIKSHVLKLPTANVLLGTLTAIQKNIQFIPKETKVENFHHFDLKSKGFIISAAILLIVSTVCIGIAVSAFRENNRLQQSDLKYRMIRQVYPTAAAWADSTYFRDPESTEAETQKLEARELVLKDAEKLLKQKQQETKNAQNILKKLRKE

Organism: NCBI:txid2576211

Secondary structure (DSSP, 8-state):
-HHHHHHHHHHHHHHHHHHHHHHHHHHHHHHHTTS-THHHHHHHHHHHHHHHHSHHHHHHHHHHHHHHHHHHTS-S-----------HHHHHHHHHHHHHHHHHHHHHHHHHHHHHHHHHHHHHHHHHHHHHHH-HHHHHHHHHHHHH-HHHHHHHHHHHHHHHHHHHHHHHHHHHHHHHHHHHHHHHHHHT--